Protein AF-A0A8X6IEY2-F1 (afdb_monomer_lite)

Radius of gyration: 26.09 Å; chains: 1; bounding box: 57×34×78 Å

pLDDT: mean 79.87, std 16.48, range [37.72, 95.94]

Organism: NCBI:txid2747483

Secondary structure (DSSP, 8-state):
-HHHHHHHHHHHHHHHHHHHT--HHHHHHHHHHHHHHHHHHHHHHHHHHHHHHHHHHHHHHHHHHHHHHHHHHHHH---TTTHHHHHHHHHHHHHHHHHHHHHHHHHHHHHHHHHHHHHHHHHHHHHH-S---HHHHHHHHHHHHHHHHHHHHHHHHHHHHHHHHHHHHHHHHHHHTTS-GGGSSSSSTTT--

Structure (mmCIF, N/CA/C/O backbone):
data_AF-A0A8X6IEY2-F1
#
_entry.id   AF-A0A8X6IEY2-F1
#
loop_
_atom_site.group_PDB
_atom_site.id
_atom_site.type_symbol
_atom_site.label_atom_id
_atom_site.label_alt_id
_atom_site.label_comp_id
_atom_site.label_asym_id
_atom_site.label_entity_id
_atom_site.label_seq_id
_atom_site.pdbx_PDB_ins_code
_atom_site.Cartn_x
_atom_site.Cartn_y
_atom_site.Cartn_z
_atom_site.occupancy
_atom_site.B_iso_or_equiv
_atom_site.auth_seq_id
_atom_site.auth_comp_id
_atom_site.auth_asym_id
_atom_site.auth_atom_id
_atom_site.pdbx_PDB_model_num
ATOM 1 N N . MET A 1 1 ? 8.813 -3.086 -15.531 1.00 41.38 1 MET A N 1
ATOM 2 C CA . MET A 1 1 ? 8.153 -2.574 -16.761 1.00 41.38 1 MET A CA 1
ATOM 3 C C . MET A 1 1 ? 9.095 -1.758 -17.668 1.00 41.38 1 MET A C 1
ATOM 5 O O . MET A 1 1 ? 9.124 -1.991 -18.874 1.00 41.38 1 MET A O 1
ATOM 9 N N . PHE A 1 2 ? 9.945 -0.877 -17.126 1.00 41.59 2 PHE A N 1
ATOM 10 C CA . PHE A 1 2 ? 10.626 0.161 -17.917 1.00 41.59 2 PHE A CA 1
ATOM 11 C C . PHE A 1 2 ? 11.839 -0.234 -18.763 1.00 41.59 2 PHE A C 1
ATOM 13 O O . PHE A 1 2 ? 12.168 0.498 -19.675 1.00 41.59 2 PHE A O 1
ATOM 20 N N . SER A 1 3 ? 12.467 -1.400 -18.597 1.00 41.75 3 SER A N 1
ATOM 21 C CA . SER A 1 3 ? 13.593 -1.770 -19.481 1.00 41.75 3 SER A CA 1
ATOM 22 C C . SER A 1 3 ? 13.143 -2.462 -20.797 1.00 41.75 3 SER A C 1
ATOM 24 O O . SER A 1 3 ? 13.945 -2.668 -21.694 1.00 41.75 3 SER A O 1
ATOM 26 N N . ILE A 1 4 ? 11.850 -2.812 -20.948 1.00 37.88 4 ILE A N 1
ATOM 27 C CA . ILE A 1 4 ? 11.254 -3.234 -22.243 1.00 37.88 4 ILE A CA 1
ATOM 28 C C . ILE A 1 4 ? 10.710 -1.974 -22.901 1.00 37.88 4 ILE A C 1
ATOM 30 O O . ILE A 1 4 ? 10.889 -1.828 -24.096 1.00 37.88 4 ILE A O 1
ATOM 34 N N . ALA A 1 5 ? 10.169 -1.017 -22.133 1.00 38.81 5 ALA A N 1
ATOM 35 C CA . ALA A 1 5 ? 10.023 0.345 -22.631 1.00 38.81 5 ALA A CA 1
ATOM 36 C C . ALA A 1 5 ? 11.382 0.911 -23.075 1.00 38.81 5 ALA A C 1
ATOM 38 O O . ALA A 1 5 ? 11.437 1.487 -24.142 1.00 38.81 5 ALA A O 1
ATOM 39 N N . SER A 1 6 ? 12.500 0.647 -22.393 1.00 43.41 6 SER A N 1
ATOM 40 C CA . SER A 1 6 ? 13.809 1.153 -22.824 1.00 43.41 6 SER A CA 1
ATOM 41 C C . SER A 1 6 ? 14.392 0.398 -24.028 1.00 43.41 6 SER A C 1
ATOM 43 O O . SER A 1 6 ? 14.912 1.057 -24.914 1.00 43.41 6 SER A O 1
ATOM 45 N N . LEU A 1 7 ? 14.268 -0.938 -24.141 1.00 42.72 7 LEU A N 1
ATOM 46 C CA . LEU A 1 7 ? 14.733 -1.683 -25.332 1.00 42.72 7 LEU A CA 1
ATOM 47 C C . LEU A 1 7 ? 13.795 -1.527 -26.541 1.00 42.72 7 LEU A C 1
ATOM 49 O O . LEU A 1 7 ? 14.259 -1.264 -27.646 1.00 42.72 7 LEU A O 1
ATOM 53 N N . ARG A 1 8 ? 12.477 -1.635 -26.331 1.00 45.38 8 ARG A N 1
ATOM 54 C CA . ARG A 1 8 ? 11.454 -1.419 -27.363 1.00 45.38 8 ARG A CA 1
ATOM 55 C C . ARG A 1 8 ? 11.369 0.053 -27.746 1.00 45.38 8 ARG A C 1
ATOM 57 O O . ARG A 1 8 ? 11.155 0.315 -28.914 1.00 45.38 8 ARG A O 1
ATOM 64 N N . SER A 1 9 ? 11.612 1.010 -26.838 1.00 51.81 9 SER A N 1
ATOM 65 C CA . SER A 1 9 ? 11.817 2.417 -27.227 1.00 51.81 9 SER A CA 1
ATOM 66 C C . SER A 1 9 ? 13.157 2.641 -27.897 1.00 51.81 9 SER A C 1
ATOM 68 O O . SER A 1 9 ? 13.254 3.606 -28.634 1.00 51.81 9 SER A O 1
ATOM 70 N N . HIS A 1 10 ? 14.179 1.803 -27.698 1.00 54.25 10 HIS A N 1
ATOM 71 C CA . HIS A 1 10 ? 15.421 1.915 -28.461 1.00 54.25 10 HIS A CA 1
ATOM 72 C C . HIS A 1 10 ? 15.227 1.457 -29.911 1.00 54.25 10 HIS A C 1
ATOM 74 O O . HIS A 1 10 ? 15.739 2.109 -30.821 1.00 54.25 10 HIS A O 1
ATOM 80 N N . GLU A 1 11 ? 14.477 0.372 -30.137 1.00 57.06 11 GLU A N 1
ATOM 81 C CA . GLU A 1 11 ? 14.088 -0.075 -31.482 1.00 57.06 11 GLU A CA 1
ATOM 82 C C . GLU A 1 11 ? 13.039 0.837 -32.124 1.00 57.06 11 GLU A C 1
ATOM 84 O O . GLU A 1 11 ? 13.249 1.276 -33.250 1.00 57.06 11 GLU A O 1
ATOM 89 N N . LEU A 1 12 ? 11.989 1.238 -31.398 1.00 59.44 12 LEU A N 1
ATOM 90 C CA . LEU A 1 12 ? 11.021 2.236 -31.868 1.00 59.44 12 LEU A CA 1
ATOM 91 C C . LEU A 1 12 ? 11.683 3.594 -32.104 1.00 59.44 12 LEU A C 1
ATOM 93 O O . LEU A 1 12 ? 11.342 4.239 -33.083 1.00 59.44 12 LEU A O 1
ATOM 97 N N . ARG A 1 13 ? 12.657 4.034 -31.288 1.00 61.44 13 ARG A N 1
ATOM 98 C CA . ARG A 1 13 ? 13.456 5.243 -31.575 1.00 61.44 13 ARG A CA 1
ATOM 99 C C . ARG A 1 13 ? 14.201 5.069 -32.886 1.00 61.44 13 ARG A C 1
ATOM 101 O O . ARG A 1 13 ? 14.132 5.957 -33.727 1.00 61.44 13 ARG A O 1
ATOM 108 N N . LYS A 1 14 ? 14.883 3.936 -33.086 1.00 63.06 14 LYS A N 1
ATOM 109 C CA . LYS A 1 14 ? 15.592 3.659 -34.342 1.00 63.06 14 LYS A CA 1
ATOM 110 C C . LYS A 1 14 ? 14.640 3.677 -35.539 1.00 63.06 14 LYS A C 1
ATOM 112 O O . LYS A 1 14 ? 14.969 4.319 -36.529 1.00 63.06 14 LYS A O 1
ATOM 117 N N . GLU A 1 15 ? 13.467 3.053 -35.454 1.00 64.19 15 GLU A N 1
ATOM 118 C CA . GLU A 1 15 ? 12.467 3.077 -36.530 1.00 64.19 15 GLU A CA 1
ATOM 119 C C . GLU A 1 15 ? 11.861 4.467 -36.755 1.00 64.19 15 GLU A C 1
ATOM 121 O O . GLU A 1 15 ? 11.748 4.903 -37.899 1.00 64.19 15 GLU A O 1
ATOM 126 N N . PHE A 1 16 ? 11.528 5.199 -35.692 1.00 66.31 16 PHE A N 1
ATOM 127 C CA . PHE A 1 16 ? 10.947 6.540 -35.770 1.00 66.31 16 PHE A CA 1
ATOM 128 C C . PHE A 1 16 ? 11.940 7.540 -36.380 1.00 66.31 16 PHE A C 1
ATOM 130 O O . PHE A 1 16 ? 11.598 8.265 -37.313 1.00 66.31 16 PHE A O 1
ATOM 137 N N . PHE A 1 17 ? 13.205 7.523 -35.942 1.00 63.69 17 PHE A N 1
ATOM 138 C CA . PHE A 1 17 ? 14.260 8.361 -36.522 1.00 63.69 17 PHE A CA 1
ATOM 139 C C . PHE A 1 17 ? 14.594 7.971 -37.965 1.00 63.69 17 PHE A C 1
ATOM 141 O O . PHE A 1 17 ? 14.837 8.851 -38.792 1.00 63.69 17 PHE A O 1
ATOM 148 N N . LYS A 1 18 ? 14.547 6.674 -38.301 1.00 64.44 18 LYS A N 1
ATOM 149 C CA . LYS A 1 18 ? 14.746 6.186 -39.674 1.00 64.44 18 LYS A CA 1
ATOM 150 C C . LYS A 1 18 ? 13.594 6.594 -40.600 1.00 64.44 18 LYS A C 1
ATOM 152 O O . LYS A 1 18 ? 13.839 6.898 -41.764 1.00 64.44 18 LYS A O 1
ATOM 157 N N . LYS A 1 19 ? 12.360 6.656 -40.086 1.00 72.44 19 LYS A N 1
ATOM 158 C CA . LYS A 1 19 ? 11.155 7.039 -40.839 1.00 72.44 19 LYS A CA 1
ATOM 159 C C . LYS A 1 19 ? 11.075 8.540 -41.137 1.00 72.44 19 LYS A C 1
ATOM 161 O O . LYS A 1 19 ? 10.581 8.908 -42.195 1.00 72.44 19 LYS A O 1
ATOM 166 N N . PHE A 1 20 ? 11.586 9.397 -40.253 1.00 67.69 20 PHE A N 1
ATOM 167 C CA . PHE A 1 20 ? 11.455 10.856 -40.385 1.00 67.69 20 PHE A CA 1
ATOM 168 C C . PHE A 1 20 ? 12.660 11.582 -41.020 1.00 67.69 20 PHE A C 1
ATOM 170 O O . PHE A 1 20 ? 12.609 12.801 -41.139 1.00 67.69 20 PHE A O 1
ATOM 177 N N . LYS A 1 21 ? 13.721 10.875 -41.459 1.00 66.25 21 LYS A N 1
ATOM 178 C CA . LYS A 1 21 ? 14.927 11.459 -42.110 1.00 66.25 21 LYS A CA 1
ATOM 179 C C . LYS A 1 21 ? 15.409 12.760 -41.435 1.00 66.25 21 LYS A C 1
ATOM 181 O O . LYS A 1 21 ? 15.680 13.765 -42.089 1.00 66.25 21 LYS A O 1
ATOM 186 N N . PHE A 1 22 ? 15.514 12.752 -40.108 1.00 63.47 22 PHE A N 1
ATOM 187 C CA . PHE A 1 22 ? 16.042 13.908 -39.388 1.00 63.47 22 PHE A CA 1
ATOM 188 C C . PHE A 1 22 ? 17.534 14.114 -39.703 1.00 63.47 22 PHE A C 1
ATOM 190 O O . PHE A 1 22 ? 18.270 13.127 -39.807 1.00 63.47 22 PHE A O 1
ATOM 197 N N . PRO A 1 23 ? 18.019 15.368 -39.801 1.00 71.44 23 PRO A N 1
ATOM 198 C CA . PRO A 1 23 ? 19.451 15.629 -39.834 1.00 71.44 23 PRO A CA 1
ATOM 199 C C . PRO A 1 23 ? 20.112 15.043 -38.569 1.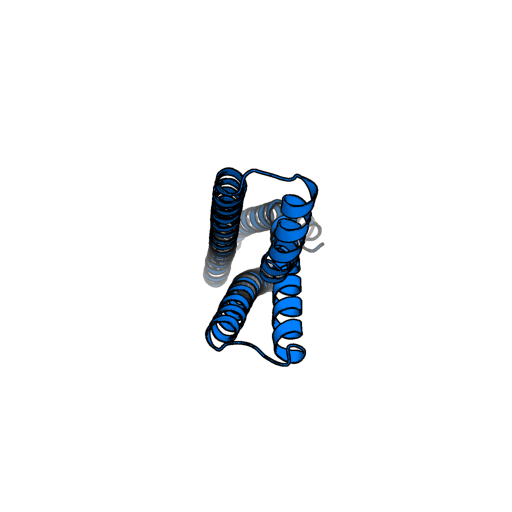00 71.44 23 PRO A C 1
ATOM 201 O O . PRO A 1 23 ? 19.527 15.105 -37.481 1.00 71.44 23 PRO A O 1
ATOM 204 N N . PRO A 1 24 ? 21.322 14.465 -38.677 1.00 67.38 24 PRO A N 1
ATOM 205 C CA . PRO A 1 24 ? 21.925 13.644 -37.620 1.00 67.38 24 PRO A CA 1
ATOM 206 C C . PRO A 1 24 ? 22.110 14.395 -36.291 1.00 67.38 24 PRO A C 1
ATOM 208 O O . PRO A 1 24 ? 21.963 13.807 -35.220 1.00 67.38 24 PRO A O 1
ATOM 211 N N . GLN A 1 25 ? 22.344 15.709 -36.347 1.00 71.94 25 GLN A N 1
ATOM 212 C CA . GLN A 1 25 ? 22.436 16.572 -35.165 1.00 71.94 25 GLN A CA 1
ATOM 213 C C . GLN A 1 25 ? 21.097 16.691 -34.413 1.00 71.94 25 GLN A C 1
ATOM 215 O O . GLN A 1 25 ? 21.069 16.625 -33.185 1.00 71.94 25 GLN A O 1
ATOM 220 N N . LEU A 1 26 ? 19.975 16.783 -35.135 1.00 70.38 26 LEU A N 1
ATOM 221 C CA . LEU A 1 26 ? 18.636 16.918 -34.552 1.00 70.38 26 LEU A CA 1
ATOM 222 C C . LEU A 1 26 ? 18.109 15.579 -34.009 1.00 70.38 26 LEU A C 1
ATOM 224 O O . LEU A 1 26 ? 17.436 15.544 -32.979 1.00 70.38 26 LEU A O 1
ATOM 228 N N . SER A 1 27 ? 18.480 14.464 -34.649 1.00 72.44 27 SER A N 1
ATOM 229 C CA . SER A 1 27 ? 18.184 13.115 -34.148 1.00 72.44 27 SER A CA 1
ATOM 230 C C . SER A 1 27 ? 18.888 12.824 -32.816 1.00 72.44 27 SER A C 1
ATOM 232 O O . SER A 1 27 ? 18.256 12.313 -31.889 1.00 72.44 27 SER A O 1
ATOM 234 N N . SER A 1 28 ? 20.162 13.214 -32.686 1.00 76.62 28 SER A N 1
ATOM 235 C CA . SER A 1 28 ? 20.925 13.072 -31.439 1.00 76.62 28 SER A CA 1
ATOM 236 C C . SER A 1 28 ? 20.310 13.889 -30.296 1.00 76.62 28 SER A C 1
ATOM 238 O O . SER A 1 28 ? 20.036 13.351 -29.220 1.00 76.62 28 SER A O 1
ATOM 240 N N . PHE A 1 29 ? 19.989 15.162 -30.557 1.00 80.12 29 PHE A N 1
ATOM 241 C CA . PHE A 1 29 ? 19.363 16.043 -29.569 1.00 80.12 29 PHE A CA 1
ATOM 242 C C . PHE A 1 29 ? 17.997 15.517 -29.105 1.00 80.12 29 PHE A C 1
ATOM 244 O O . PHE A 1 29 ? 17.739 15.409 -27.908 1.00 80.12 29 PHE A O 1
ATOM 251 N N . CYS A 1 30 ? 17.139 15.101 -30.040 1.00 77.50 30 CYS A N 1
ATOM 252 C CA . CYS A 1 30 ? 15.821 14.555 -29.720 1.00 77.50 30 CYS A CA 1
ATOM 253 C C . CYS A 1 30 ? 15.917 13.249 -28.907 1.00 77.50 30 CYS A C 1
ATOM 255 O O . CYS A 1 30 ? 15.170 13.055 -27.947 1.00 77.50 30 CYS A O 1
ATOM 257 N N . SER A 1 31 ? 16.884 12.378 -29.219 1.00 75.31 31 SER A N 1
ATOM 258 C CA . SER A 1 31 ? 17.132 11.160 -28.438 1.00 75.31 31 SER A CA 1
ATOM 259 C C . SER A 1 31 ? 17.577 11.463 -27.002 1.00 75.31 31 SER A C 1
ATOM 261 O O . SER A 1 31 ? 17.142 10.777 -26.074 1.00 75.31 31 SER A O 1
ATOM 263 N N . MET A 1 32 ? 18.409 12.493 -26.808 1.00 81.12 32 MET A N 1
ATOM 264 C CA . MET A 1 32 ? 18.848 12.941 -25.484 1.00 81.12 32 MET A CA 1
ATOM 265 C C . MET A 1 32 ? 17.681 13.509 -24.670 1.00 81.12 32 MET A C 1
ATOM 267 O O . MET A 1 32 ? 17.491 13.105 -23.526 1.00 81.12 32 MET A O 1
ATOM 271 N N . VAL A 1 33 ? 16.856 14.376 -25.266 1.00 84.19 33 VAL A N 1
ATOM 272 C CA . VAL A 1 33 ? 15.665 14.944 -24.608 1.00 84.19 33 VAL A CA 1
ATOM 273 C C . VAL A 1 33 ? 14.689 13.843 -24.191 1.00 84.19 33 VAL A C 1
ATOM 275 O O . VAL A 1 33 ? 14.236 13.828 -23.047 1.00 84.19 33 VAL A O 1
ATOM 278 N N . LEU A 1 34 ? 14.420 12.872 -25.071 1.00 79.44 34 LEU A N 1
ATOM 279 C CA . LEU A 1 34 ? 13.569 11.724 -24.748 1.00 79.44 34 LEU A CA 1
ATOM 280 C C . LEU A 1 34 ? 14.134 10.904 -23.584 1.00 79.44 34 LEU A C 1
ATOM 282 O O . LEU A 1 34 ? 13.395 10.565 -22.663 1.00 79.44 34 LEU A O 1
ATOM 286 N N . LEU A 1 35 ? 15.440 10.621 -23.582 1.00 80.19 35 LEU A N 1
ATOM 287 C CA . LEU A 1 35 ? 16.085 9.893 -22.489 1.00 80.19 35 LEU A CA 1
ATOM 288 C C . LEU A 1 35 ? 15.983 10.652 -21.158 1.00 80.19 35 LEU A C 1
ATOM 290 O O . LEU A 1 35 ? 15.613 10.059 -20.149 1.00 80.19 35 LEU A O 1
ATOM 294 N N . MET A 1 36 ? 16.261 11.957 -21.157 1.00 82.12 36 MET A N 1
ATOM 295 C CA . MET A 1 36 ? 16.154 12.790 -19.956 1.00 82.12 36 MET A CA 1
ATOM 296 C C . MET A 1 36 ? 14.714 12.845 -19.439 1.00 82.12 36 MET A C 1
ATOM 298 O O . MET A 1 36 ? 14.492 12.729 -18.236 1.00 82.12 36 MET A O 1
ATOM 302 N N . SER A 1 37 ? 13.729 12.952 -20.336 1.00 80.25 37 SER A N 1
ATOM 303 C CA . SER A 1 37 ? 12.312 12.927 -19.955 1.00 80.25 37 SER A CA 1
ATOM 304 C C . SER A 1 37 ? 11.901 11.590 -19.326 1.00 80.25 37 SER A C 1
ATOM 306 O O . SER A 1 37 ? 11.213 11.575 -18.308 1.00 80.25 37 SER A O 1
ATOM 308 N N . GLU A 1 38 ? 12.386 10.467 -19.865 1.00 77.06 38 GLU A N 1
ATOM 309 C CA . GLU A 1 38 ? 12.100 9.122 -19.361 1.00 77.06 38 GLU A CA 1
ATOM 310 C C . GLU A 1 38 ? 12.736 8.892 -17.983 1.00 77.06 38 GLU A C 1
ATOM 312 O O . GLU A 1 38 ? 12.093 8.351 -17.083 1.00 77.06 38 GLU A O 1
ATOM 317 N N . VAL A 1 39 ? 13.982 9.329 -17.785 1.00 79.06 39 VAL A N 1
ATOM 318 C CA . VAL A 1 39 ? 14.668 9.239 -16.486 1.00 79.06 39 VAL A CA 1
ATOM 319 C C . VAL A 1 39 ? 13.946 10.078 -15.433 1.00 79.06 39 VAL A C 1
ATOM 321 O O . VAL A 1 39 ? 13.649 9.566 -14.353 1.00 79.06 39 VAL A O 1
ATOM 324 N N . SER A 1 40 ? 13.598 11.326 -15.755 1.00 83.62 40 SER A N 1
ATOM 325 C CA . SER A 1 40 ? 12.864 12.213 -14.846 1.00 83.62 40 SER A CA 1
ATOM 326 C C . SER A 1 40 ? 11.492 11.651 -14.480 1.00 83.62 40 SER A C 1
ATOM 328 O O . SER A 1 40 ? 11.126 11.636 -13.308 1.00 83.62 40 SER A O 1
ATOM 330 N N . PHE A 1 41 ? 10.748 11.122 -15.454 1.00 82.25 41 PHE A N 1
ATOM 331 C CA . PHE A 1 41 ? 9.441 10.513 -15.209 1.00 82.25 41 PHE A CA 1
ATOM 332 C C . PHE A 1 41 ? 9.533 9.293 -14.283 1.00 82.25 41 PHE A C 1
ATOM 334 O O . PHE A 1 41 ? 8.758 9.168 -13.335 1.00 82.25 41 PHE A O 1
ATOM 341 N N . ASN A 1 42 ? 10.523 8.424 -14.500 1.00 79.31 42 ASN A N 1
ATOM 342 C CA . ASN A 1 42 ? 10.766 7.275 -13.627 1.00 79.31 42 ASN A CA 1
ATOM 343 C C . ASN A 1 42 ? 11.133 7.699 -12.203 1.00 79.31 42 ASN A C 1
ATOM 345 O O . ASN A 1 42 ? 10.645 7.109 -11.240 1.00 79.31 42 ASN A O 1
ATOM 349 N N . PHE A 1 43 ? 11.973 8.726 -12.068 1.00 83.25 43 PHE A N 1
ATOM 350 C CA . PHE A 1 43 ? 12.347 9.267 -10.768 1.00 83.25 43 PHE A CA 1
ATOM 351 C C . PHE A 1 43 ? 11.125 9.803 -10.014 1.00 83.25 43 PHE A C 1
ATOM 353 O O . PHE A 1 43 ? 10.937 9.469 -8.846 1.00 83.25 43 PHE A O 1
ATOM 360 N N . ILE A 1 44 ? 10.254 10.553 -10.699 1.00 88.69 44 ILE A N 1
ATOM 361 C CA . ILE A 1 44 ? 9.005 11.071 -10.127 1.00 88.69 44 ILE A CA 1
ATOM 362 C C . ILE A 1 44 ? 8.103 9.921 -9.669 1.00 88.69 44 ILE A C 1
ATOM 364 O O . ILE A 1 44 ? 7.643 9.946 -8.534 1.00 88.69 44 ILE A O 1
ATOM 368 N N . ILE A 1 45 ? 7.900 8.882 -10.489 1.00 86.38 45 ILE A N 1
ATOM 369 C CA . ILE A 1 45 ? 7.071 7.724 -10.107 1.00 86.38 45 ILE A CA 1
ATOM 370 C C . ILE A 1 45 ? 7.614 7.038 -8.854 1.00 86.38 45 ILE A C 1
ATOM 372 O O . ILE A 1 45 ? 6.853 6.767 -7.926 1.00 86.38 45 ILE A O 1
ATOM 376 N N . ILE A 1 46 ? 8.919 6.750 -8.814 1.00 85.75 46 ILE A N 1
ATOM 377 C CA . ILE A 1 46 ? 9.541 6.076 -7.666 1.00 85.75 46 ILE A CA 1
ATOM 378 C C . ILE A 1 46 ? 9.393 6.938 -6.413 1.00 85.75 46 ILE A C 1
ATOM 380 O O . ILE A 1 46 ? 9.028 6.423 -5.355 1.00 85.75 46 ILE A O 1
ATOM 384 N N . LEU A 1 47 ? 9.621 8.247 -6.533 1.00 90.69 47 LEU A N 1
ATOM 385 C CA . LEU A 1 47 ? 9.461 9.177 -5.426 1.00 90.69 47 LEU A CA 1
ATOM 386 C C . LEU A 1 47 ? 8.008 9.201 -4.933 1.00 90.69 47 LEU A C 1
ATOM 388 O O . LEU A 1 47 ? 7.779 9.025 -3.739 1.00 90.69 47 LEU A O 1
ATOM 392 N N . SER A 1 48 ? 7.029 9.317 -5.833 1.00 90.62 48 SER A N 1
ATOM 393 C CA . SER A 1 48 ? 5.602 9.285 -5.495 1.00 90.62 48 SER A CA 1
ATOM 394 C C . SER A 1 48 ? 5.190 7.974 -4.823 1.00 90.62 48 SER A C 1
ATOM 396 O O . SER A 1 48 ? 4.476 7.998 -3.824 1.00 90.62 48 SER A O 1
ATOM 398 N N . PHE A 1 49 ? 5.668 6.829 -5.316 1.00 89.56 49 PHE A N 1
ATOM 399 C CA . PHE A 1 49 ? 5.369 5.521 -4.724 1.00 89.56 49 PHE A CA 1
ATOM 400 C C . PHE A 1 49 ? 5.997 5.366 -3.346 1.00 89.56 49 PHE A C 1
ATOM 402 O O . PHE A 1 49 ? 5.344 4.883 -2.423 1.00 89.56 49 PHE A O 1
ATOM 409 N N . SER A 1 50 ? 7.245 5.806 -3.187 1.00 90.69 50 SER A N 1
ATOM 410 C CA . SER A 1 50 ? 7.922 5.762 -1.895 1.00 90.69 50 SER A CA 1
ATOM 411 C C . SER A 1 50 ? 7.226 6.660 -0.869 1.00 90.69 50 SER A C 1
ATOM 413 O O . SER A 1 50 ? 6.939 6.207 0.237 1.00 90.69 50 SER A O 1
ATOM 415 N N . ALA A 1 51 ? 6.857 7.885 -1.257 1.00 94.50 51 ALA A N 1
ATOM 416 C CA . ALA A 1 51 ? 6.103 8.809 -0.420 1.00 94.50 51 ALA A CA 1
ATOM 417 C C . ALA A 1 51 ? 4.748 8.218 -0.012 1.00 94.50 51 ALA A C 1
ATOM 419 O O . ALA A 1 51 ? 4.400 8.260 1.167 1.00 94.50 51 ALA A O 1
ATOM 420 N N . PHE A 1 52 ? 4.021 7.603 -0.951 1.00 94.25 52 PHE A N 1
ATOM 421 C CA . PHE A 1 52 ? 2.758 6.933 -0.655 1.00 94.25 52 PHE A CA 1
ATOM 422 C C . PHE A 1 52 ? 2.938 5.769 0.323 1.00 94.25 52 PHE A C 1
ATOM 424 O O . PHE A 1 52 ? 2.225 5.694 1.318 1.00 94.25 52 PHE A O 1
ATOM 431 N N . ALA A 1 53 ? 3.896 4.872 0.076 1.00 93.50 53 ALA A N 1
ATOM 432 C CA . ALA A 1 53 ? 4.119 3.706 0.928 1.00 93.50 53 ALA A CA 1
ATOM 433 C C . ALA A 1 53 ? 4.502 4.116 2.360 1.00 93.50 53 ALA A C 1
ATOM 435 O O . ALA A 1 53 ? 4.010 3.529 3.327 1.00 93.50 53 ALA A O 1
ATOM 436 N N . ILE A 1 54 ? 5.333 5.154 2.504 1.00 94.88 54 ILE A N 1
ATOM 437 C CA . ILE A 1 54 ? 5.691 5.735 3.803 1.00 94.88 54 ILE A CA 1
ATOM 438 C C . ILE A 1 54 ? 4.457 6.343 4.470 1.00 94.88 54 ILE A C 1
ATOM 440 O O . ILE A 1 54 ? 4.178 6.027 5.625 1.00 94.88 54 ILE A O 1
ATOM 444 N N . TYR A 1 55 ? 3.700 7.175 3.751 1.00 95.75 55 TYR A N 1
ATOM 445 C CA . TYR A 1 55 ? 2.480 7.800 4.260 1.00 95.75 55 TYR A CA 1
ATOM 446 C C . TYR A 1 55 ? 1.466 6.756 4.745 1.00 95.75 55 TYR A C 1
ATOM 448 O O . TYR A 1 55 ? 1.031 6.810 5.894 1.00 95.75 55 TYR A O 1
ATOM 456 N N . TYR A 1 56 ? 1.160 5.759 3.915 1.00 95.69 56 TYR A N 1
ATOM 457 C CA . TYR A 1 56 ? 0.251 4.667 4.249 1.00 95.69 56 TYR A CA 1
ATOM 458 C C . TYR A 1 56 ? 0.707 3.927 5.514 1.00 95.69 56 TYR A C 1
ATOM 460 O O . TYR A 1 56 ? -0.065 3.748 6.455 1.00 95.69 56 TYR A O 1
ATOM 468 N N . SER A 1 57 ? 1.994 3.585 5.595 1.00 95.31 57 SER A N 1
ATOM 469 C CA . SER A 1 57 ? 2.564 2.892 6.758 1.00 95.31 57 SER A CA 1
ATOM 470 C C . SER A 1 57 ? 2.500 3.729 8.037 1.00 95.31 57 SER A C 1
ATOM 472 O O . SER A 1 57 ? 2.246 3.195 9.119 1.00 95.31 57 SER A O 1
ATOM 474 N N . LEU A 1 58 ? 2.710 5.046 7.937 1.00 95.94 58 LEU A N 1
ATOM 475 C CA . LEU A 1 58 ? 2.564 5.967 9.064 1.00 95.94 58 LEU A CA 1
ATOM 476 C C . LEU A 1 58 ? 1.118 6.013 9.553 1.00 95.94 58 LEU A C 1
ATOM 478 O O . LEU A 1 58 ? 0.890 5.911 10.756 1.00 95.94 58 LEU A O 1
ATOM 482 N N . ILE A 1 59 ? 0.152 6.096 8.640 1.00 95.75 59 ILE A N 1
ATOM 483 C CA . ILE A 1 59 ? -1.270 6.075 8.982 1.00 95.75 59 ILE A CA 1
ATOM 484 C C . ILE A 1 59 ? -1.647 4.755 9.669 1.00 95.75 59 ILE A C 1
ATOM 486 O O . ILE A 1 59 ? -2.210 4.780 10.766 1.00 95.75 59 ILE A O 1
ATOM 490 N N . CYS A 1 60 ? -1.254 3.608 9.107 1.00 95.75 60 CYS A N 1
ATOM 491 C CA . CYS A 1 60 ? -1.447 2.296 9.731 1.00 95.75 60 CYS A CA 1
ATOM 492 C C . CYS A 1 60 ? -0.850 2.238 11.147 1.00 95.75 60 CYS A C 1
ATOM 494 O O . CYS A 1 60 ? -1.501 1.768 12.086 1.00 95.75 60 CYS A O 1
ATOM 496 N N . LYS A 1 61 ? 0.368 2.770 11.330 1.00 95.69 61 LYS A N 1
ATOM 497 C CA . LYS A 1 61 ? 1.038 2.843 12.635 1.00 95.69 61 LYS A CA 1
ATOM 498 C C . LYS A 1 61 ? 0.274 3.725 13.625 1.00 95.69 61 LYS A C 1
ATOM 500 O O . LYS A 1 61 ? 0.143 3.327 14.780 1.00 95.69 61 LYS A O 1
ATOM 505 N N . VAL A 1 62 ? -0.227 4.885 13.199 1.00 95.75 62 VAL A N 1
ATOM 506 C CA . VAL A 1 62 ? -1.022 5.789 14.046 1.00 95.75 62 VAL A CA 1
ATOM 507 C C . VAL A 1 62 ? -2.313 5.109 14.494 1.00 95.75 62 VAL A C 1
ATOM 509 O O . VAL A 1 62 ? -2.574 5.061 15.693 1.00 95.75 62 VAL A O 1
ATOM 512 N N . ILE A 1 63 ? -3.071 4.502 13.575 1.00 94.62 63 ILE A N 1
ATOM 513 C CA . ILE A 1 63 ? -4.301 3.761 13.910 1.00 94.62 63 ILE A CA 1
ATOM 514 C C . ILE A 1 63 ? -3.996 2.645 14.916 1.00 94.62 63 ILE A C 1
ATOM 516 O O . ILE A 1 63 ? -4.680 2.507 15.929 1.00 94.62 63 ILE A O 1
ATOM 520 N N . ARG A 1 64 ? -2.920 1.883 14.689 1.00 94.62 64 ARG A N 1
ATOM 521 C CA . ARG A 1 64 ? -2.499 0.812 15.596 1.00 94.62 64 ARG A CA 1
ATOM 522 C C . ARG A 1 64 ? -2.146 1.332 16.991 1.00 94.62 64 ARG A C 1
ATOM 524 O O . ARG A 1 64 ? -2.481 0.684 17.977 1.00 94.62 64 ARG A O 1
ATOM 531 N N . LEU A 1 65 ? -1.482 2.485 17.089 1.00 94.44 65 LEU A N 1
ATOM 532 C CA . LEU A 1 65 ? -1.177 3.123 18.375 1.00 94.44 6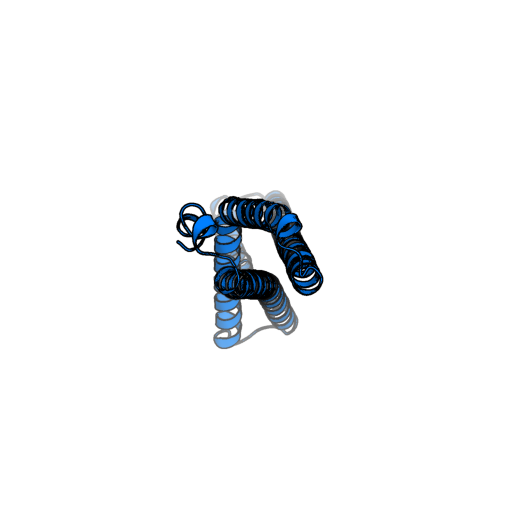5 LEU A CA 1
ATOM 533 C C . LEU A 1 65 ? -2.446 3.597 19.091 1.00 94.44 65 LEU A C 1
ATOM 535 O O . LEU A 1 65 ? -2.563 3.384 20.295 1.00 94.44 65 LEU A O 1
ATOM 539 N N . LEU A 1 66 ? -3.404 4.177 18.363 1.00 94.00 66 LEU A N 1
ATOM 540 C CA . LEU A 1 66 ? -4.693 4.597 18.921 1.00 94.00 66 LEU A CA 1
ATOM 541 C C . LEU A 1 66 ? -5.473 3.403 19.478 1.00 94.00 66 LEU A C 1
ATOM 543 O O . LEU A 1 66 ? -5.932 3.441 20.619 1.00 94.00 66 LEU A O 1
ATOM 547 N N . PHE A 1 67 ? -5.548 2.307 18.724 1.00 92.44 67 PHE A N 1
ATOM 548 C CA . PHE A 1 67 ? -6.140 1.065 19.212 1.00 92.44 67 PHE A CA 1
ATOM 549 C C . PHE A 1 67 ? -5.362 0.464 20.389 1.00 92.44 67 PHE A C 1
ATOM 551 O O . PHE A 1 67 ? -5.972 -0.023 21.336 1.00 92.44 67 PHE A O 1
ATOM 558 N N . GLY A 1 68 ? -4.028 0.541 20.389 1.00 91.06 68 GLY A N 1
ATOM 559 C CA . GLY A 1 68 ? -3.188 0.073 21.500 1.00 91.06 68 GLY A CA 1
ATOM 560 C C . GLY A 1 68 ? -3.473 0.815 22.793 1.00 91.06 68 GLY A C 1
ATOM 561 O O . GLY A 1 68 ? -3.699 0.195 23.832 1.00 91.06 68 GLY A O 1
ATOM 562 N N . TYR A 1 69 ? -3.539 2.139 22.701 1.00 90.69 69 TYR A N 1
ATOM 563 C CA . TYR A 1 69 ? -3.925 3.003 23.806 1.00 90.69 69 TYR A CA 1
ATOM 564 C C . TYR A 1 69 ? -5.328 2.667 24.326 1.00 90.69 69 TYR A C 1
ATOM 566 O O . TYR A 1 69 ? -5.541 2.590 25.536 1.00 90.69 69 TYR A O 1
ATOM 574 N N . LEU A 1 70 ? -6.271 2.412 23.419 1.00 88.69 70 LEU A N 1
ATOM 575 C CA . LEU A 1 70 ? -7.642 2.061 23.762 1.00 88.69 70 LEU A CA 1
ATOM 576 C C . LEU A 1 70 ? -7.722 0.722 24.521 1.00 88.69 70 LEU A C 1
ATOM 578 O O . LEU A 1 70 ? -8.355 0.675 25.572 1.00 88.69 70 LEU A O 1
ATOM 582 N N . ILE A 1 71 ? -7.037 -0.338 24.062 1.00 86.75 71 ILE A N 1
ATOM 583 C CA . IL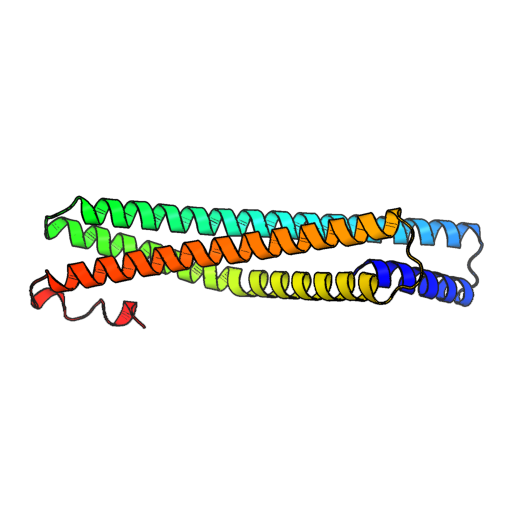E A 1 71 ? -6.987 -1.632 24.779 1.00 86.75 71 ILE A CA 1
ATOM 584 C C . ILE A 1 71 ? -6.373 -1.469 26.172 1.00 86.75 71 ILE A C 1
ATOM 586 O O . ILE A 1 71 ? -6.895 -2.010 27.148 1.00 86.75 71 ILE A O 1
ATOM 590 N N . ASP A 1 72 ? -5.259 -0.746 26.279 1.00 87.12 72 ASP A N 1
ATOM 591 C CA . ASP A 1 72 ? -4.570 -0.546 27.556 1.00 87.12 72 ASP A CA 1
ATOM 592 C C . ASP A 1 72 ? -5.451 0.235 28.545 1.00 87.12 72 ASP A C 1
ATOM 594 O O . ASP A 1 72 ? -5.524 -0.077 29.736 1.00 87.12 72 ASP A O 1
ATOM 598 N N . ARG A 1 73 ? -6.209 1.217 28.042 1.00 84.94 73 ARG A N 1
ATOM 599 C CA . ARG A 1 73 ? -7.177 1.968 28.844 1.00 84.94 73 ARG A CA 1
ATOM 600 C C . ARG A 1 73 ? -8.369 1.112 29.269 1.00 84.94 73 ARG A C 1
ATOM 602 O O . ARG A 1 73 ? -8.743 1.172 30.437 1.00 84.94 73 ARG A O 1
ATOM 609 N N . PHE A 1 74 ? -8.888 0.266 28.380 1.00 81.00 74 PHE A N 1
ATOM 610 C CA . PHE A 1 74 ? -9.913 -0.723 28.718 1.00 81.00 74 PHE A CA 1
ATOM 611 C C . PHE A 1 74 ? -9.451 -1.661 29.832 1.00 81.00 74 PHE A C 1
ATOM 613 O O . PHE A 1 74 ? -10.162 -1.862 30.810 1.00 81.00 74 PHE A O 1
ATOM 620 N N . ARG A 1 75 ? -8.231 -2.197 29.740 1.00 79.31 75 ARG A N 1
ATOM 621 C CA . ARG A 1 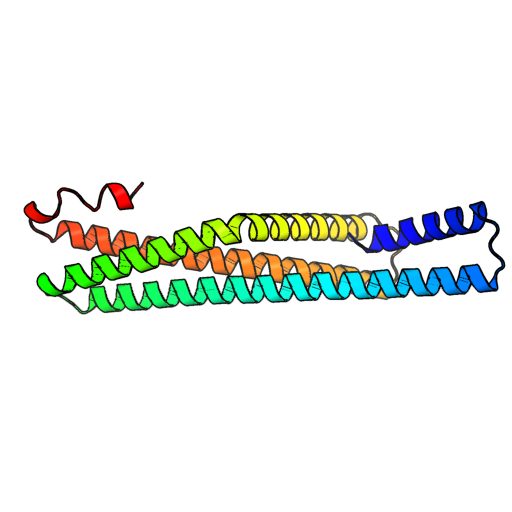75 ? -7.702 -3.113 30.759 1.00 79.31 75 ARG A CA 1
ATOM 622 C C . ARG A 1 75 ? -7.608 -2.469 32.146 1.00 79.31 75 ARG A C 1
ATOM 624 O O . ARG A 1 75 ? -7.792 -3.160 33.144 1.00 79.31 75 ARG A O 1
ATOM 631 N N . ARG A 1 76 ? -7.299 -1.170 32.213 1.00 78.69 76 ARG A N 1
ATOM 632 C CA . ARG A 1 76 ? -7.110 -0.443 33.478 1.00 78.69 76 ARG A CA 1
ATOM 633 C C . ARG A 1 76 ? -8.409 0.026 34.134 1.00 78.69 76 ARG A C 1
ATOM 635 O O . ARG A 1 76 ? -8.420 0.193 35.350 1.00 78.69 76 ARG A O 1
ATOM 642 N N . GLN A 1 77 ? -9.483 0.252 33.379 1.00 70.69 77 GLN A N 1
ATOM 643 C CA . GLN A 1 77 ? -10.724 0.804 33.927 1.00 70.69 77 GLN A CA 1
ATOM 644 C C . GLN A 1 77 ? -11.759 -0.300 34.212 1.00 70.69 77 GLN A C 1
ATOM 646 O O . GLN A 1 77 ? -12.308 -0.919 33.309 1.00 70.69 77 GLN A O 1
ATOM 651 N N . ILE A 1 78 ? -12.038 -0.536 35.502 1.00 61.50 78 ILE A N 1
ATOM 652 C CA . ILE A 1 78 ? -13.061 -1.486 35.998 1.00 61.50 78 ILE A CA 1
ATOM 653 C C . ILE A 1 78 ? -14.459 -0.827 36.085 1.00 61.50 78 ILE A C 1
ATOM 655 O O . ILE A 1 78 ? -15.469 -1.513 36.242 1.00 61.50 78 ILE A O 1
ATOM 659 N N . LEU A 1 79 ? -14.556 0.504 35.974 1.00 58.22 79 LEU A N 1
ATOM 660 C CA . LEU A 1 79 ? -15.739 1.267 36.384 1.00 58.22 79 LEU A CA 1
ATOM 661 C C . LEU A 1 79 ? -16.690 1.605 35.216 1.00 58.22 79 LEU A C 1
ATOM 663 O O . LEU A 1 79 ? -16.324 2.248 34.236 1.00 58.22 79 LEU A O 1
ATOM 667 N N . ILE A 1 80 ? -17.961 1.219 35.371 1.00 59.69 80 ILE A N 1
ATOM 668 C CA . ILE A 1 80 ? -19.019 1.216 34.338 1.00 59.69 80 ILE A CA 1
ATOM 669 C C . ILE A 1 80 ? -19.267 2.592 33.683 1.00 59.69 80 ILE A C 1
ATOM 671 O O . ILE A 1 80 ? -19.634 2.655 32.510 1.00 59.69 80 ILE A O 1
ATOM 675 N N . LYS A 1 81 ? -19.059 3.705 34.401 1.00 56.78 81 LYS A N 1
ATOM 676 C CA . LYS A 1 81 ? -19.385 5.058 33.910 1.00 56.78 81 LYS A CA 1
ATOM 677 C C . LYS A 1 81 ? -18.337 5.632 32.944 1.00 56.78 81 LYS A C 1
ATOM 679 O O . LYS A 1 81 ? -18.703 6.400 32.058 1.00 56.78 81 LYS A O 1
ATOM 684 N N . GLU A 1 82 ? -17.067 5.238 33.062 1.00 63.44 82 GLU A N 1
ATOM 685 C CA . GLU A 1 82 ? -16.005 5.676 32.137 1.00 63.44 82 GLU A CA 1
ATOM 686 C C . GLU A 1 82 ? -16.002 4.882 30.818 1.00 63.44 82 GLU A C 1
ATOM 688 O O . GLU A 1 82 ? -15.530 5.378 29.792 1.00 63.44 82 GLU A O 1
ATOM 693 N N . ASN A 1 83 ? -16.639 3.706 30.797 1.00 69.56 83 ASN A N 1
ATOM 694 C CA . ASN A 1 83 ? -16.707 2.844 29.615 1.00 69.56 83 ASN A CA 1
ATOM 695 C C . ASN A 1 83 ? -17.473 3.464 28.436 1.00 69.56 83 ASN A C 1
ATOM 697 O O . ASN A 1 83 ? -17.157 3.169 27.284 1.00 69.56 83 ASN A O 1
ATOM 701 N N . ARG A 1 84 ? -18.438 4.365 28.682 1.00 75.94 84 ARG A N 1
ATOM 702 C CA . ARG A 1 84 ? -19.183 5.027 27.595 1.00 75.94 84 ARG A CA 1
ATOM 703 C C . ARG A 1 84 ? -18.288 5.949 26.761 1.00 75.94 84 ARG A C 1
ATOM 705 O O . ARG A 1 84 ? -18.395 5.949 25.540 1.00 75.94 84 ARG A O 1
ATOM 712 N N . ASN A 1 85 ? -17.381 6.686 27.404 1.00 81.75 85 ASN A N 1
ATOM 713 C CA . ASN A 1 85 ? -16.441 7.568 26.705 1.00 81.75 85 ASN A CA 1
ATOM 714 C C . ASN A 1 85 ? -15.415 6.759 25.897 1.00 81.75 85 ASN A C 1
ATOM 716 O O . ASN A 1 85 ? -15.041 7.166 24.798 1.00 81.75 85 ASN A O 1
ATOM 720 N N . LEU A 1 86 ? -15.000 5.591 26.403 1.00 82.44 86 LEU A N 1
ATOM 721 C CA . LEU A 1 86 ? -14.120 4.676 25.671 1.00 82.44 86 LEU A CA 1
ATOM 722 C C . LEU A 1 86 ? -14.795 4.095 24.427 1.00 82.44 86 LEU A C 1
ATOM 724 O O . LEU A 1 86 ? -14.161 4.018 23.379 1.00 82.44 86 LEU A O 1
ATOM 728 N N . LEU A 1 87 ? -16.081 3.743 24.518 1.00 82.12 87 LEU A N 1
ATOM 729 C CA . LEU A 1 87 ? -16.847 3.244 23.375 1.00 82.12 87 LEU A CA 1
ATOM 730 C C . LEU A 1 87 ? -17.011 4.315 22.284 1.00 82.12 87 LEU A C 1
ATOM 732 O O . LEU A 1 87 ? -16.824 4.017 21.110 1.00 82.12 87 LEU A O 1
ATOM 736 N N . ILE A 1 88 ? -17.290 5.565 22.670 1.00 86.19 88 ILE A N 1
ATOM 737 C CA . ILE A 1 88 ? -17.352 6.694 21.725 1.00 86.19 88 ILE A CA 1
ATOM 738 C C . ILE A 1 88 ? -15.987 6.898 21.054 1.00 86.19 88 ILE A C 1
ATOM 740 O O . ILE A 1 88 ? -15.906 6.995 19.833 1.00 86.19 88 ILE A O 1
ATOM 744 N N . THR A 1 89 ? -14.902 6.877 21.836 1.00 88.12 89 THR A N 1
ATOM 745 C CA . THR A 1 89 ? -13.533 7.006 21.304 1.00 88.12 89 THR A CA 1
ATOM 746 C C . THR A 1 89 ? -13.215 5.885 20.309 1.00 88.12 89 THR A C 1
ATOM 748 O O . THR A 1 89 ? -12.624 6.126 19.259 1.00 88.12 89 THR A O 1
ATOM 751 N N . TYR A 1 90 ? -13.622 4.649 20.612 1.00 89.81 90 TYR A N 1
ATOM 752 C CA . TYR A 1 90 ? -13.487 3.524 19.691 1.00 89.81 90 TYR A CA 1
ATOM 753 C C . TYR A 1 90 ? -14.241 3.762 18.382 1.00 89.81 90 TYR A C 1
ATOM 755 O O . TYR A 1 90 ? -13.669 3.567 17.312 1.00 89.81 90 TYR A O 1
ATOM 763 N N . GLU A 1 91 ? -15.501 4.195 18.460 1.00 89.12 91 GLU A N 1
ATOM 764 C CA . GLU A 1 91 ? -16.343 4.450 17.291 1.00 89.12 91 GLU A CA 1
ATOM 765 C C . GLU A 1 91 ? -15.729 5.528 16.385 1.00 89.12 91 GLU A C 1
ATOM 767 O O . GLU A 1 91 ? -15.691 5.366 15.164 1.00 89.12 91 GLU A O 1
ATOM 772 N N . GLU A 1 92 ? -15.161 6.584 16.972 1.00 92.81 92 GLU A N 1
ATOM 773 C CA . GLU A 1 92 ? -14.446 7.640 16.249 1.00 92.81 92 GLU A CA 1
ATOM 774 C C . GLU A 1 92 ? -13.174 7.128 15.557 1.00 92.81 92 GLU A C 1
ATOM 776 O O . GLU A 1 92 ? -12.934 7.446 14.385 1.00 92.81 92 GLU A O 1
ATOM 781 N N . ILE A 1 93 ? -12.374 6.301 16.240 1.00 91.44 93 ILE A N 1
ATOM 782 C CA . ILE A 1 93 ? -11.171 5.686 15.655 1.00 91.44 93 ILE A CA 1
ATOM 783 C C . ILE A 1 93 ? -11.566 4.732 14.521 1.00 91.44 93 ILE A C 1
ATOM 785 O O . ILE A 1 93 ? -10.992 4.800 13.434 1.00 91.44 93 ILE A O 1
ATOM 789 N N . ALA A 1 94 ? -12.570 3.880 14.735 1.00 91.44 94 ALA A N 1
ATOM 790 C CA . ALA A 1 94 ? -13.058 2.932 13.736 1.00 91.44 94 ALA A CA 1
ATOM 791 C C . ALA A 1 94 ? -13.634 3.651 12.507 1.00 91.44 94 ALA A C 1
ATOM 793 O O . ALA A 1 94 ? -13.346 3.279 11.370 1.00 91.44 94 ALA A O 1
ATOM 794 N N . LYS A 1 95 ? -14.394 4.733 12.713 1.00 93.75 95 LYS A N 1
ATOM 795 C CA . LYS A 1 95 ? -14.886 5.594 11.631 1.00 93.75 95 LYS A CA 1
ATOM 796 C C . LYS A 1 95 ? -13.736 6.239 10.858 1.00 93.75 95 LYS A C 1
ATOM 798 O O . LYS A 1 95 ? -13.772 6.260 9.630 1.00 93.75 95 LYS A O 1
ATOM 803 N N . SER A 1 96 ? -12.710 6.722 11.555 1.00 92.44 96 SER A N 1
ATOM 804 C CA . SER A 1 96 ? -11.518 7.298 10.924 1.00 92.44 96 SER A CA 1
ATOM 805 C C . SER A 1 96 ? -10.766 6.263 10.087 1.00 92.44 96 SER A C 1
ATOM 807 O O . SER A 1 96 ? -10.425 6.546 8.942 1.00 92.44 96 SER A O 1
ATOM 809 N N . MET A 1 97 ? -10.579 5.046 10.609 1.00 93.12 97 MET A N 1
ATOM 810 C CA . MET A 1 97 ? -9.979 3.931 9.871 1.00 93.12 97 MET A CA 1
ATOM 811 C C . MET A 1 97 ? -10.776 3.595 8.606 1.00 93.12 97 MET A C 1
ATOM 813 O O . MET A 1 97 ? -10.177 3.490 7.543 1.00 93.12 97 MET A O 1
ATOM 817 N N . ARG A 1 98 ? -12.111 3.491 8.688 1.00 93.31 98 ARG A N 1
ATOM 818 C CA . ARG A 1 98 ? -12.967 3.228 7.515 1.00 93.31 98 ARG A CA 1
ATOM 819 C C . ARG A 1 98 ? -12.881 4.330 6.461 1.00 93.31 98 ARG A C 1
ATOM 821 O O . ARG A 1 98 ? -12.839 4.034 5.272 1.00 93.31 98 ARG A O 1
ATOM 828 N N . ASN A 1 99 ? -12.843 5.594 6.880 1.00 93.56 99 ASN A N 1
ATOM 829 C CA . ASN A 1 99 ? -12.684 6.715 5.953 1.00 93.56 99 ASN A CA 1
ATOM 830 C C . ASN A 1 99 ? -11.320 6.670 5.254 1.00 93.56 99 ASN A C 1
ATOM 832 O O . ASN A 1 99 ? -11.245 6.826 4.042 1.00 93.56 99 ASN A O 1
ATOM 836 N N . ILE A 1 100 ? -10.254 6.413 6.012 1.00 93.31 100 ILE A N 1
ATOM 837 C CA . ILE A 1 100 ? -8.901 6.255 5.474 1.00 93.31 100 ILE A CA 1
ATOM 838 C C . ILE A 1 100 ? -8.843 5.088 4.486 1.00 93.31 100 ILE A C 1
ATOM 840 O O . ILE A 1 100 ? -8.294 5.239 3.399 1.00 93.31 100 ILE A O 1
ATOM 844 N N . ASP A 1 101 ? -9.417 3.939 4.842 1.00 92.69 101 ASP A N 1
ATOM 845 C CA . ASP A 1 101 ? -9.451 2.765 3.973 1.00 92.69 101 ASP A CA 1
ATOM 846 C C . ASP A 1 101 ? -10.219 3.052 2.678 1.00 92.69 101 ASP A C 1
ATOM 848 O O . ASP A 1 101 ? -9.740 2.752 1.588 1.00 92.69 101 ASP A O 1
ATOM 852 N N . LYS A 1 102 ? -11.352 3.754 2.752 1.00 94.25 102 LYS A N 1
ATOM 853 C CA . LYS A 1 102 ? -12.109 4.162 1.564 1.00 94.25 102 LYS A CA 1
ATOM 854 C C . LYS A 1 102 ? -11.283 5.024 0.601 1.00 94.25 102 LYS A C 1
ATOM 856 O O . LYS A 1 102 ? -11.305 4.767 -0.598 1.00 94.25 102 LYS A O 1
ATOM 861 N N . GLU A 1 103 ? -10.547 6.009 1.111 1.00 95.12 103 GLU A N 1
ATOM 862 C CA . GLU A 1 103 ? -9.738 6.916 0.281 1.00 95.12 103 GLU A CA 1
ATOM 863 C C . GLU A 1 103 ? -8.454 6.251 -0.247 1.00 95.12 103 GLU A C 1
ATOM 865 O O . GLU A 1 103 ? -8.014 6.520 -1.367 1.00 95.12 103 GLU A O 1
ATOM 870 N N . LEU A 1 104 ? -7.834 5.370 0.546 1.00 94.44 104 LEU A N 1
ATOM 871 C CA . LEU A 1 104 ? -6.522 4.792 0.236 1.00 94.44 104 LEU A CA 1
ATOM 872 C C . LEU A 1 104 ? -6.581 3.386 -0.368 1.00 94.44 104 LEU A C 1
ATOM 874 O O . LEU A 1 104 ? -5.578 2.952 -0.937 1.00 94.44 104 LEU A O 1
ATOM 878 N N . SER A 1 105 ? -7.710 2.682 -0.300 1.00 93.75 105 SER A N 1
ATOM 879 C CA . SER A 1 105 ? -7.865 1.311 -0.814 1.00 93.75 105 SER A CA 1
ATOM 880 C C . SER A 1 105 ? -7.541 1.213 -2.301 1.00 93.75 105 SER A C 1
ATOM 882 O O . SER A 1 105 ? -6.718 0.387 -2.697 1.00 93.75 105 SER A O 1
ATOM 884 N N . PHE A 1 106 ? -8.117 2.087 -3.131 1.00 94.31 106 PHE A N 1
ATOM 885 C CA . PHE A 1 106 ? -7.883 2.060 -4.574 1.00 94.31 106 PHE A CA 1
ATOM 886 C C . PHE A 1 106 ? -6.431 2.410 -4.955 1.00 94.31 106 PHE A C 1
ATOM 888 O O . PHE A 1 106 ? -5.811 1.620 -5.674 1.00 94.31 106 PHE A O 1
ATOM 895 N N . PRO A 1 107 ? -5.827 3.512 -4.457 1.00 93.94 107 PRO A N 1
ATOM 896 C CA . PRO A 1 107 ? -4.405 3.783 -4.676 1.00 93.94 107 PRO A CA 1
ATOM 897 C C . PRO A 1 107 ? -3.493 2.639 -4.215 1.00 93.94 107 PRO A C 1
ATOM 899 O O . PRO A 1 107 ? -2.565 2.256 -4.929 1.00 93.94 107 PRO A O 1
ATOM 902 N N . THR A 1 108 ? -3.786 2.052 -3.051 1.00 94.06 108 THR A N 1
ATOM 903 C CA . THR A 1 108 ? -3.033 0.917 -2.500 1.00 94.06 108 THR A CA 1
ATOM 904 C C . THR A 1 108 ? -3.120 -0.296 -3.421 1.00 94.06 108 THR A C 1
ATOM 906 O O . THR A 1 108 ? -2.097 -0.889 -3.762 1.00 94.06 108 THR A O 1
ATOM 909 N N . PHE A 1 109 ? -4.325 -0.632 -3.886 1.00 94.06 109 PHE A N 1
ATOM 910 C CA . PHE A 1 109 ? -4.556 -1.714 -4.838 1.00 94.06 109 PHE A CA 1
ATOM 911 C C . PHE A 1 109 ? -3.792 -1.495 -6.149 1.00 94.06 109 PHE A C 1
ATOM 913 O O . PHE A 1 109 ? -3.081 -2.390 -6.607 1.00 94.06 109 PHE A O 1
ATOM 920 N N . ALA A 1 110 ? -3.869 -0.294 -6.727 1.00 92.94 110 ALA A N 1
ATOM 921 C CA . ALA A 1 110 ? -3.161 0.037 -7.959 1.00 92.94 110 ALA A CA 1
ATOM 922 C C . ALA A 1 110 ? -1.638 -0.131 -7.807 1.00 92.94 110 ALA A C 1
ATOM 924 O O . ALA A 1 110 ? -0.994 -0.735 -8.666 1.00 92.94 110 ALA A O 1
ATOM 925 N N . ILE A 1 111 ? -1.063 0.337 -6.695 1.00 91.94 111 ILE A N 1
ATOM 926 C CA . ILE A 1 111 ? 0.372 0.190 -6.405 1.00 91.94 111 ILE A CA 1
ATOM 927 C C . ILE A 1 111 ? 0.760 -1.281 -6.267 1.00 91.94 111 ILE A C 1
ATOM 929 O O . ILE A 1 111 ? 1.771 -1.700 -6.833 1.00 91.94 111 ILE A O 1
ATOM 933 N N . ILE A 1 112 ? -0.052 -2.080 -5.572 1.00 93.69 112 ILE A N 1
ATOM 934 C CA . ILE A 1 112 ? 0.183 -3.518 -5.422 1.00 93.69 112 ILE A CA 1
ATOM 935 C C . ILE A 1 112 ? 0.217 -4.213 -6.788 1.00 93.69 112 ILE A C 1
ATOM 937 O O . ILE A 1 112 ? 1.151 -4.964 -7.076 1.00 93.69 112 ILE A O 1
ATOM 941 N N . ILE A 1 113 ? -0.751 -3.927 -7.660 1.00 94.25 113 ILE A N 1
ATOM 942 C CA . ILE A 1 113 ? -0.792 -4.498 -9.011 1.00 94.25 113 ILE A CA 1
ATOM 943 C C . ILE A 1 113 ? 0.441 -4.081 -9.819 1.00 94.25 113 ILE A C 1
ATOM 945 O O . ILE A 1 113 ? 1.078 -4.926 -10.450 1.00 94.25 113 ILE A O 1
ATOM 949 N N . VAL A 1 114 ? 0.831 -2.804 -9.770 1.00 90.25 114 VAL A N 1
ATOM 950 C CA . VAL A 1 114 ? 2.027 -2.316 -10.473 1.00 90.25 114 VAL A CA 1
ATOM 951 C C . VAL A 1 114 ? 3.296 -3.005 -9.962 1.00 90.25 114 VAL A C 1
ATOM 953 O O . VAL A 1 114 ? 4.132 -3.412 -10.776 1.00 90.25 114 VAL A O 1
ATOM 956 N N . ASN A 1 115 ? 3.429 -3.202 -8.648 1.00 91.56 115 ASN A N 1
ATOM 957 C CA . ASN A 1 115 ? 4.546 -3.935 -8.053 1.00 91.56 115 ASN A CA 1
ATOM 958 C C . ASN A 1 115 ? 4.568 -5.393 -8.522 1.00 91.56 115 ASN A C 1
ATOM 960 O O . ASN A 1 115 ? 5.606 -5.868 -8.981 1.00 91.56 115 ASN A O 1
ATOM 964 N N . MET A 1 116 ? 3.430 -6.093 -8.473 1.00 93.25 116 MET A N 1
ATOM 965 C CA . MET A 1 116 ? 3.320 -7.487 -8.917 1.00 93.25 116 MET A CA 1
ATOM 966 C C . MET A 1 116 ? 3.674 -7.650 -10.397 1.00 93.25 116 MET A C 1
ATOM 968 O O . MET A 1 116 ? 4.472 -8.517 -10.753 1.00 93.25 116 MET A O 1
ATOM 972 N N . VAL A 1 117 ? 3.157 -6.774 -11.262 1.00 91.25 117 VAL A N 1
ATOM 973 C CA . VAL A 1 117 ? 3.508 -6.744 -12.688 1.00 91.25 117 VAL A CA 1
ATOM 974 C C . VAL A 1 117 ? 5.004 -6.466 -12.864 1.00 91.25 117 VAL A C 1
ATOM 976 O O . VAL A 1 117 ? 5.676 -7.122 -13.662 1.00 91.25 117 VAL A O 1
ATOM 979 N N . GLY A 1 118 ? 5.558 -5.515 -12.107 1.00 86.44 118 GLY A N 1
ATOM 980 C CA . GLY A 1 118 ? 6.984 -5.196 -12.102 1.00 86.44 118 GLY A CA 1
ATOM 981 C C . GLY A 1 118 ? 7.859 -6.404 -11.771 1.00 86.44 118 GLY A C 1
ATOM 982 O O . GLY A 1 118 ? 8.799 -6.694 -12.517 1.00 86.44 118 GLY A O 1
ATOM 983 N N . LEU A 1 119 ? 7.506 -7.125 -10.708 1.00 92.12 119 LEU A N 1
ATOM 984 C CA . LEU A 1 119 ? 8.187 -8.329 -10.242 1.00 92.12 119 LEU A CA 1
ATOM 985 C C . LEU A 1 119 ? 8.087 -9.473 -11.239 1.00 92.12 119 LEU A C 1
ATOM 987 O O . LEU A 1 119 ? 9.112 -10.057 -11.587 1.00 92.12 119 LEU A O 1
ATOM 991 N N . PHE A 1 120 ? 6.888 -9.743 -11.755 1.00 92.88 120 PHE A N 1
ATOM 992 C CA . PHE A 1 120 ? 6.670 -10.777 -12.761 1.00 92.88 120 PHE A CA 1
ATOM 993 C C . PHE A 1 120 ? 7.550 -10.544 -13.992 1.00 92.88 120 PHE A C 1
ATOM 995 O O . PHE A 1 120 ? 8.297 -11.427 -14.409 1.00 92.88 120 PHE A O 1
ATOM 1002 N N . TRP A 1 121 ? 7.548 -9.323 -14.536 1.00 87.62 121 TRP A N 1
ATOM 1003 C CA . TRP A 1 121 ? 8.386 -8.989 -15.688 1.00 87.62 121 TRP A CA 1
ATOM 1004 C C . TRP A 1 121 ? 9.884 -9.011 -15.377 1.00 87.62 121 TRP A C 1
ATOM 1006 O O . TRP A 1 121 ? 10.680 -9.327 -16.263 1.00 87.62 121 TRP A O 1
ATOM 1016 N N . GLY A 1 122 ? 10.283 -8.638 -14.159 1.00 87.56 122 GLY A N 1
ATOM 1017 C CA . GLY A 1 122 ? 11.669 -8.733 -13.702 1.00 87.56 122 GLY A CA 1
ATOM 1018 C C . GLY A 1 122 ? 12.141 -10.186 -13.660 1.00 87.56 122 GLY A C 1
ATOM 1019 O O . GLY A 1 122 ? 13.145 -10.521 -14.287 1.00 87.56 122 GLY A O 1
ATOM 1020 N N . GLY A 1 123 ? 11.361 -11.051 -13.008 1.00 89.94 123 GLY A N 1
ATOM 1021 C CA . GLY A 1 123 ? 11.615 -12.488 -12.914 1.00 89.94 123 GLY A CA 1
ATOM 1022 C C . GLY A 1 123 ? 11.605 -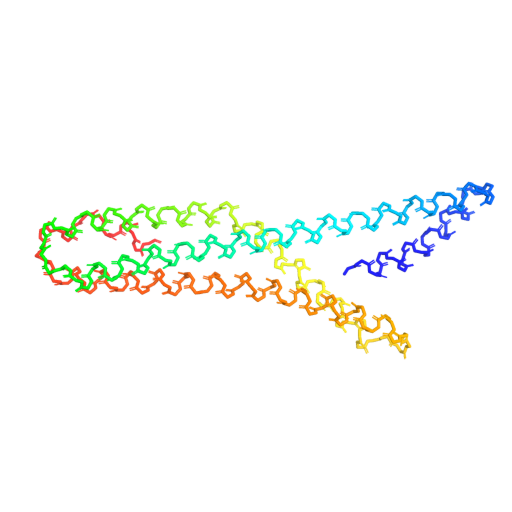13.177 -14.275 1.00 89.94 123 GLY A C 1
ATOM 1023 O O . GLY A 1 123 ? 12.531 -13.919 -14.587 1.00 89.94 123 GLY A O 1
ATOM 1024 N N . TYR A 1 124 ? 10.639 -12.852 -15.139 1.00 90.56 124 TYR A N 1
ATOM 1025 C CA . TYR A 1 124 ? 10.574 -13.373 -16.507 1.00 90.56 124 TYR A CA 1
ATOM 1026 C C . TYR A 1 124 ? 11.873 -13.105 -17.278 1.00 90.56 124 TYR A C 1
ATOM 1028 O O . TYR A 1 124 ? 12.445 -13.994 -17.901 1.00 90.56 124 TYR A O 1
ATOM 1036 N N . ARG A 1 125 ? 12.406 -11.882 -17.206 1.00 85.94 125 ARG A N 1
ATOM 1037 C CA . ARG A 1 125 ? 13.671 -11.566 -17.887 1.00 85.94 125 ARG A CA 1
ATOM 1038 C C . ARG A 1 125 ? 14.865 -12.270 -17.285 1.00 85.94 125 ARG A C 1
ATOM 1040 O O . ARG A 1 125 ? 15.798 -12.568 -18.020 1.00 85.94 125 ARG A O 1
ATOM 1047 N N . LEU A 1 126 ? 14.864 -12.453 -15.971 1.00 88.06 126 LEU A N 1
ATOM 1048 C CA . LEU A 1 126 ? 15.937 -13.162 -15.296 1.00 88.06 126 LEU A CA 1
ATOM 1049 C C . LEU A 1 126 ? 15.958 -14.636 -15.723 1.00 88.06 126 LEU A C 1
ATOM 1051 O O . LEU A 1 126 ? 17.030 -15.175 -15.959 1.00 88.06 126 LEU A O 1
ATOM 1055 N N . ALA A 1 127 ? 14.783 -15.247 -15.887 1.00 90.44 127 ALA A N 1
ATOM 1056 C CA . ALA A 1 127 ? 14.639 -16.648 -16.266 1.00 90.44 127 ALA A CA 1
ATOM 1057 C C . ALA A 1 127 ? 14.925 -16.919 -17.753 1.00 90.44 127 ALA A C 1
ATOM 1059 O O . ALA A 1 127 ? 15.540 -17.928 -18.081 1.00 90.44 127 ALA A O 1
ATOM 1060 N N . PHE A 1 128 ? 14.486 -16.036 -18.658 1.00 89.38 128 PHE A N 1
ATOM 1061 C CA . PHE A 1 128 ? 14.457 -16.331 -20.099 1.00 89.38 128 PHE A CA 1
ATOM 1062 C C . PHE A 1 128 ? 15.493 -15.573 -20.946 1.00 89.38 128 PHE A C 1
ATOM 1064 O O . PHE A 1 128 ? 15.519 -15.726 -22.167 1.00 89.38 128 PHE A O 1
ATOM 1071 N N . ARG A 1 129 ? 16.347 -14.723 -20.358 1.00 86.12 129 ARG A N 1
ATOM 1072 C CA . ARG A 1 129 ? 17.355 -13.972 -21.126 1.00 86.12 129 ARG A CA 1
ATOM 1073 C C . ARG A 1 129 ? 18.702 -14.699 -21.131 1.00 86.12 129 ARG A C 1
ATOM 1075 O O . ARG A 1 129 ? 19.464 -14.585 -20.181 1.00 86.12 129 ARG A O 1
ATOM 1082 N N . ASN A 1 130 ? 19.022 -15.342 -22.257 1.00 79.75 130 ASN A N 1
ATOM 1083 C CA . ASN A 1 130 ? 20.231 -16.165 -22.445 1.00 79.75 130 ASN A CA 1
ATOM 1084 C C . ASN A 1 130 ? 21.560 -15.442 -22.160 1.00 79.75 130 ASN A C 1
ATOM 1086 O O . ASN A 1 130 ? 22.512 -16.064 -21.704 1.00 79.75 130 ASN A O 1
ATOM 1090 N N . TYR A 1 131 ? 21.630 -14.130 -22.411 1.00 85.62 131 TYR A N 1
ATOM 1091 C CA . TYR A 1 131 ? 22.810 -13.316 -22.117 1.00 85.62 131 TYR A CA 1
ATOM 1092 C C . TYR A 1 131 ? 22.391 -12.000 -21.463 1.00 85.62 131 TYR A C 1
ATOM 1094 O O . TYR A 1 131 ? 21.686 -11.176 -22.058 1.00 85.62 131 TYR A O 1
ATOM 1102 N N . MET A 1 132 ? 22.837 -11.787 -20.226 1.00 86.56 132 MET A N 1
ATOM 1103 C CA . MET A 1 132 ? 22.609 -10.557 -19.477 1.00 86.56 132 MET A CA 1
ATOM 1104 C C . MET A 1 132 ? 23.933 -10.065 -18.899 1.00 86.56 132 MET A C 1
ATOM 1106 O O . MET A 1 132 ? 24.664 -10.825 -18.271 1.00 86.56 132 MET A O 1
ATOM 1110 N N . SER A 1 133 ? 24.260 -8.788 -19.112 1.00 90.12 133 SER A N 1
ATOM 1111 C CA . SER A 1 133 ? 25.472 -8.230 -18.515 1.00 90.12 133 SER A CA 1
ATOM 1112 C C . SER A 1 133 ? 25.314 -8.083 -16.995 1.00 90.12 133 SER A C 1
ATOM 1114 O O . SER A 1 133 ? 24.203 -7.798 -16.533 1.00 90.12 133 SER A O 1
ATOM 1116 N N . PRO A 1 134 ? 26.404 -8.187 -16.209 1.00 88.94 134 PRO A N 1
ATOM 1117 C CA . PRO A 1 134 ? 26.341 -8.077 -14.749 1.00 88.94 134 PRO A CA 1
ATOM 1118 C C . PRO A 1 134 ? 25.635 -6.802 -14.268 1.00 88.94 134 PRO A C 1
ATOM 1120 O O . PRO A 1 134 ? 24.822 -6.843 -13.351 1.00 88.94 134 PRO A O 1
ATOM 1123 N N . LYS A 1 135 ? 25.856 -5.672 -14.955 1.00 84.62 135 LYS A N 1
ATOM 1124 C CA . LYS A 1 135 ? 25.188 -4.393 -14.656 1.00 84.62 135 LYS A CA 1
ATOM 1125 C C . LYS A 1 135 ? 23.662 -4.477 -14.790 1.00 84.62 135 LYS A C 1
ATOM 1127 O O . LYS A 1 135 ? 22.940 -3.940 -13.954 1.00 84.62 135 LYS A O 1
ATOM 1132 N N . HIS A 1 136 ? 23.164 -5.158 -15.824 1.00 84.19 136 HIS A N 1
ATOM 1133 C CA . HIS A 1 136 ? 21.723 -5.345 -16.019 1.00 84.19 136 HIS A CA 1
ATOM 1134 C C . HIS A 1 136 ? 21.131 -6.298 -14.986 1.00 84.19 136 HIS A C 1
ATOM 1136 O O . HIS A 1 136 ? 20.029 -6.049 -14.504 1.00 84.19 136 HIS A O 1
ATOM 1142 N N . MET A 1 137 ? 21.864 -7.353 -14.628 1.00 86.56 137 MET A N 1
ATOM 1143 C CA . MET A 1 137 ? 21.435 -8.290 -13.595 1.00 86.56 137 MET A CA 1
ATOM 1144 C C . MET A 1 137 ? 21.288 -7.580 -12.248 1.00 86.56 137 MET A C 1
ATOM 1146 O O . MET A 1 137 ? 20.218 -7.636 -11.649 1.00 86.56 137 MET A O 1
ATOM 1150 N N . VAL A 1 138 ? 22.310 -6.828 -11.824 1.00 87.62 138 VAL A N 1
ATOM 1151 C CA . VAL A 1 138 ? 22.267 -6.028 -10.589 1.00 87.62 138 VAL A CA 1
ATOM 1152 C C . VAL A 1 138 ? 21.092 -5.050 -10.606 1.00 87.62 138 VAL A C 1
ATOM 1154 O O . VAL A 1 138 ? 20.382 -4.946 -9.614 1.00 87.62 138 VAL A O 1
ATOM 1157 N N . SER A 1 139 ? 20.836 -4.379 -11.733 1.00 84.69 139 SER A N 1
ATOM 1158 C CA . SER A 1 139 ? 19.702 -3.454 -11.872 1.00 84.69 139 SER A CA 1
ATOM 1159 C C . SER A 1 139 ? 18.331 -4.141 -11.761 1.00 84.69 139 SER A C 1
ATOM 1161 O O . SER A 1 139 ? 17.408 -3.598 -11.149 1.00 84.69 139 SER A O 1
ATOM 1163 N N . ILE A 1 140 ? 18.165 -5.335 -12.334 1.00 86.06 140 ILE A N 1
ATOM 1164 C CA . ILE A 1 140 ? 16.905 -6.090 -12.238 1.00 86.06 140 ILE A CA 1
ATOM 1165 C C . ILE A 1 140 ? 16.701 -6.616 -10.820 1.00 86.06 140 ILE A C 1
ATOM 1167 O O . ILE A 1 140 ? 15.604 -6.495 -10.283 1.00 86.06 140 ILE A O 1
ATOM 1171 N N . VAL A 1 141 ? 17.753 -7.148 -10.199 1.00 89.94 141 VAL A N 1
ATOM 1172 C CA . VAL A 1 141 ? 17.689 -7.638 -8.820 1.00 89.94 141 VAL A CA 1
ATOM 1173 C C . VAL A 1 141 ? 17.397 -6.490 -7.858 1.00 89.94 141 VAL A C 1
ATOM 1175 O O . VAL A 1 141 ? 16.505 -6.619 -7.029 1.00 89.94 141 VAL A O 1
ATOM 1178 N N . SER A 1 142 ? 18.069 -5.342 -7.993 1.00 88.44 142 SER A N 1
ATOM 1179 C CA . SER A 1 142 ? 17.830 -4.192 -7.116 1.00 88.44 142 SER A CA 1
ATOM 1180 C C . SER A 1 142 ? 16.413 -3.642 -7.263 1.00 88.44 142 SER A C 1
ATOM 1182 O O . SER A 1 142 ? 15.731 -3.448 -6.260 1.00 88.44 142 SER A O 1
ATOM 1184 N N . SER A 1 143 ? 15.930 -3.461 -8.495 1.00 87.00 143 SER A N 1
ATOM 1185 C CA . SER A 1 143 ? 14.551 -3.013 -8.730 1.00 87.00 143 SER A CA 1
ATOM 1186 C C . SER A 1 143 ? 13.519 -4.021 -8.220 1.00 87.00 143 SER A C 1
ATOM 1188 O O . SER A 1 143 ? 12.544 -3.618 -7.590 1.00 87.00 143 SER A O 1
ATOM 1190 N N . GLY A 1 144 ? 13.752 -5.322 -8.417 1.00 90.00 144 GLY A N 1
ATOM 1191 C CA . GLY A 1 144 ? 12.918 -6.385 -7.859 1.00 90.00 144 GLY A CA 1
ATOM 1192 C C . GLY A 1 144 ? 12.859 -6.329 -6.332 1.00 90.00 144 GLY A C 1
ATOM 1193 O O . GLY A 1 144 ? 11.772 -6.312 -5.759 1.00 90.00 144 GLY A O 1
ATOM 1194 N N . SER A 1 145 ? 14.008 -6.202 -5.670 1.00 91.00 145 SER A N 1
ATOM 1195 C CA . SER A 1 145 ? 14.075 -6.038 -4.216 1.00 91.00 145 SER A CA 1
ATOM 1196 C C . SER A 1 145 ? 13.330 -4.791 -3.742 1.00 91.00 145 SER A C 1
ATOM 1198 O O . SER A 1 145 ? 12.588 -4.869 -2.769 1.00 91.00 145 SER A O 1
ATOM 1200 N N . CYS A 1 146 ? 13.453 -3.655 -4.436 1.00 88.88 146 CYS A N 1
ATOM 1201 C CA . CYS A 1 146 ? 12.701 -2.444 -4.099 1.00 88.88 146 CYS A CA 1
ATOM 1202 C C . CYS A 1 146 ? 11.182 -2.655 -4.203 1.00 88.88 146 CYS A C 1
ATOM 1204 O O . CYS A 1 146 ? 10.458 -2.298 -3.276 1.00 88.88 146 CYS A O 1
ATOM 1206 N N . TYR A 1 147 ? 10.692 -3.266 -5.289 1.00 89.75 147 TYR A N 1
ATOM 1207 C CA . TYR A 1 147 ? 9.263 -3.560 -5.442 1.00 89.75 147 TYR A CA 1
ATOM 1208 C C . TYR A 1 147 ? 8.752 -4.515 -4.360 1.00 89.75 147 TYR A C 1
ATOM 1210 O O . TYR A 1 147 ? 7.689 -4.270 -3.794 1.00 89.75 147 TYR A O 1
ATOM 1218 N N . LEU A 1 148 ? 9.515 -5.562 -4.029 1.00 92.94 148 LEU A N 1
ATOM 1219 C CA . LEU A 1 148 ? 9.180 -6.470 -2.928 1.00 92.94 148 LEU A CA 1
ATOM 1220 C C . LEU A 1 148 ? 9.131 -5.738 -1.587 1.00 92.94 148 LEU A C 1
ATOM 1222 O O . LEU A 1 148 ? 8.186 -5.932 -0.830 1.00 92.94 148 LEU A O 1
ATOM 1226 N N . MET A 1 149 ? 10.106 -4.876 -1.299 1.00 92.81 149 MET A N 1
ATOM 1227 C CA . MET A 1 149 ? 10.136 -4.106 -0.055 1.00 92.81 149 MET A CA 1
ATOM 1228 C C . MET A 1 149 ? 8.916 -3.192 0.076 1.00 92.81 149 MET A C 1
ATOM 1230 O O . MET A 1 149 ? 8.279 -3.193 1.125 1.00 92.81 149 MET A O 1
ATOM 1234 N N . PHE A 1 150 ? 8.537 -2.462 -0.980 1.00 90.19 150 PHE A N 1
ATOM 1235 C CA . PHE A 1 150 ? 7.326 -1.633 -0.953 1.00 90.19 150 PHE A CA 1
ATOM 1236 C C . PHE A 1 150 ? 6.055 -2.468 -0.789 1.00 90.19 150 PHE A C 1
ATOM 1238 O O . PHE A 1 150 ? 5.187 -2.117 0.009 1.00 90.19 150 PHE A O 1
ATOM 1245 N N . GLN A 1 151 ? 5.966 -3.590 -1.503 1.00 93.94 151 GLN A N 1
ATOM 1246 C CA . GLN A 1 151 ? 4.847 -4.519 -1.406 1.00 93.94 151 GLN A CA 1
ATOM 1247 C C . GLN A 1 151 ? 4.680 -5.047 0.026 1.00 93.94 151 GLN A C 1
ATOM 1249 O O . GLN A 1 151 ? 3.585 -5.000 0.585 1.00 93.94 151 GLN A O 1
ATOM 1254 N N . LEU A 1 152 ? 5.771 -5.514 0.636 1.00 94.06 152 LEU A N 1
ATOM 1255 C CA . LEU A 1 152 ? 5.779 -6.019 2.007 1.00 94.06 152 LEU A CA 1
ATOM 1256 C C . LEU A 1 152 ? 5.468 -4.918 3.015 1.00 94.06 152 LEU A C 1
ATOM 1258 O O . LEU A 1 152 ? 4.667 -5.144 3.913 1.00 94.06 152 LEU A O 1
ATOM 1262 N N . LEU A 1 153 ? 6.047 -3.728 2.857 1.00 94.44 153 LEU A N 1
ATOM 1263 C CA . LEU A 1 153 ? 5.803 -2.599 3.750 1.00 94.44 153 LEU A CA 1
ATOM 1264 C C . LEU A 1 153 ? 4.308 -2.250 3.818 1.00 94.44 153 LEU A C 1
ATOM 1266 O O . LEU A 1 153 ? 3.765 -2.096 4.913 1.00 94.44 153 LEU A O 1
ATOM 1270 N N . ILE A 1 154 ? 3.631 -2.191 2.668 1.00 94.50 154 ILE A N 1
ATOM 1271 C CA . ILE A 1 154 ? 2.191 -1.916 2.593 1.00 94.50 154 ILE A CA 1
ATOM 1272 C C . ILE A 1 154 ? 1.389 -3.064 3.220 1.00 94.50 154 ILE A C 1
ATOM 1274 O O . ILE A 1 154 ? 0.579 -2.827 4.116 1.00 94.50 154 ILE A O 1
ATOM 1278 N N . MET A 1 155 ? 1.633 -4.309 2.792 1.00 95.06 155 MET A N 1
ATOM 1279 C CA . MET A 1 155 ? 0.854 -5.467 3.250 1.00 95.06 155 MET A CA 1
ATOM 1280 C C . MET A 1 155 ? 1.026 -5.734 4.748 1.00 95.06 155 MET A C 1
ATOM 1282 O O . MET A 1 155 ? 0.041 -5.976 5.440 1.00 95.06 155 MET A O 1
ATOM 1286 N N . ILE A 1 156 ? 2.254 -5.664 5.269 1.00 95.19 156 ILE A N 1
ATOM 1287 C CA . ILE A 1 156 ? 2.536 -5.854 6.698 1.00 95.19 156 ILE A CA 1
ATOM 1288 C C . ILE A 1 156 ? 1.876 -4.744 7.518 1.00 95.19 156 ILE A C 1
ATOM 1290 O O . ILE A 1 156 ? 1.247 -5.041 8.532 1.00 95.19 156 ILE A O 1
ATOM 1294 N N . SER A 1 157 ? 1.971 -3.481 7.085 1.00 94.12 157 SER A N 1
ATOM 1295 C CA . SER A 1 157 ? 1.323 -2.368 7.791 1.00 94.12 157 SER A CA 1
ATOM 1296 C C . SER A 1 157 ? -0.188 -2.565 7.882 1.00 94.12 157 SER A C 1
ATOM 1298 O O . SER A 1 157 ? -0.743 -2.474 8.975 1.00 94.12 157 SER A O 1
ATOM 1300 N N . ALA A 1 158 ? -0.831 -2.911 6.764 1.00 93.75 158 ALA A N 1
ATOM 1301 C CA . ALA A 1 158 ? -2.263 -3.185 6.717 1.00 93.75 158 ALA A CA 1
ATOM 1302 C C . ALA A 1 158 ? -2.644 -4.370 7.618 1.00 93.75 158 ALA A C 1
ATOM 1304 O O . ALA A 1 158 ? -3.538 -4.257 8.454 1.00 93.75 158 ALA A O 1
ATOM 1305 N N . CYS A 1 159 ? -1.917 -5.486 7.502 1.00 95.44 159 CYS A N 1
ATOM 1306 C CA . CYS A 1 159 ? -2.158 -6.702 8.274 1.00 95.44 159 CYS A CA 1
ATOM 1307 C C . CYS A 1 159 ? -2.085 -6.442 9.784 1.00 95.44 159 CYS A C 1
ATOM 1309 O O . CYS A 1 159 ? -3.018 -6.761 10.516 1.00 95.44 159 CYS A O 1
ATOM 1311 N N . MET A 1 160 ? -1.025 -5.773 10.250 1.00 95.50 160 MET A N 1
ATOM 1312 C CA . MET A 1 160 ? -0.867 -5.449 11.670 1.00 95.50 160 MET A CA 1
ATOM 1313 C C . MET A 1 160 ? -1.939 -4.480 12.183 1.00 95.50 160 MET A C 1
ATOM 1315 O O . MET A 1 160 ? -2.300 -4.532 13.359 1.00 95.50 160 MET A O 1
ATOM 1319 N N . THR A 1 161 ? -2.418 -3.557 11.346 1.00 93.81 161 THR A N 1
ATOM 1320 C CA . THR A 1 161 ? -3.525 -2.666 11.714 1.00 93.81 161 THR A CA 1
ATOM 1321 C C . THR A 1 161 ? -4.837 -3.437 11.825 1.00 93.81 161 THR A C 1
ATOM 1323 O O . THR A 1 161 ? -5.551 -3.243 12.807 1.00 93.81 161 THR A O 1
ATOM 1326 N N . ASN A 1 162 ? -5.116 -4.346 10.889 1.00 93.50 162 ASN A N 1
ATOM 1327 C CA . ASN A 1 162 ? -6.313 -5.188 10.909 1.00 93.50 162 ASN A CA 1
ATOM 1328 C C . ASN A 1 162 ? -6.324 -6.126 12.122 1.00 93.50 162 ASN A C 1
ATOM 1330 O O . ASN A 1 162 ? -7.311 -6.160 12.850 1.00 93.50 162 ASN A O 1
ATOM 1334 N N . GLU A 1 163 ? -5.204 -6.795 12.409 1.00 93.62 163 GLU A N 1
ATOM 1335 C CA . GLU A 1 163 ? -5.057 -7.647 13.597 1.00 93.62 163 GLU A CA 1
ATOM 1336 C C . GLU A 1 163 ? -5.315 -6.852 14.888 1.00 93.62 163 GLU A C 1
ATOM 1338 O O . GLU A 1 163 ? -5.943 -7.333 15.832 1.00 93.62 163 GLU A O 1
ATOM 1343 N N . MET A 1 164 ? -4.843 -5.605 14.945 1.00 92.25 164 MET A N 1
ATOM 1344 C CA . MET A 1 164 ? -5.061 -4.756 16.110 1.00 92.25 164 MET A CA 1
ATOM 1345 C C . MET A 1 164 ? -6.521 -4.312 16.251 1.00 92.25 164 MET A C 1
ATOM 1347 O O . MET A 1 164 ? -7.041 -4.277 17.367 1.00 92.25 164 MET A O 1
ATOM 1351 N N . ALA A 1 165 ? -7.182 -3.984 15.141 1.00 90.56 165 ALA A N 1
ATOM 1352 C CA . ALA A 1 165 ? -8.602 -3.649 15.132 1.00 90.56 165 ALA A CA 1
ATOM 1353 C C . ALA A 1 165 ? -9.453 -4.838 15.613 1.00 90.56 165 ALA A C 1
ATOM 1355 O O . ALA A 1 165 ? -10.324 -4.664 16.467 1.00 90.56 165 ALA A O 1
ATOM 1356 N N . GLU A 1 166 ? -9.135 -6.051 15.152 1.00 91.75 166 GLU A N 1
ATOM 1357 C CA . GLU A 1 166 ? -9.797 -7.289 15.571 1.00 91.75 166 GLU A CA 1
ATOM 1358 C C . GLU A 1 166 ? -9.603 -7.558 17.073 1.00 91.75 166 GLU A C 1
ATOM 1360 O O . GLU A 1 166 ? -10.572 -7.811 17.789 1.00 91.75 166 GLU A O 1
ATOM 1365 N N . LYS A 1 167 ? -8.379 -7.391 17.598 1.00 90.06 167 LYS A N 1
ATOM 1366 C CA . LYS A 1 167 ? -8.089 -7.516 19.042 1.00 90.06 167 LYS A CA 1
ATOM 1367 C C . LYS A 1 167 ? -8.878 -6.533 19.904 1.00 90.06 167 LYS A C 1
ATOM 1369 O O . LYS A 1 167 ? -9.277 -6.864 21.027 1.00 90.06 167 LYS A O 1
ATOM 1374 N N . VAL A 1 168 ? -9.075 -5.305 19.427 1.00 87.88 168 VAL A N 1
ATOM 1375 C CA . VAL A 1 168 ? -9.916 -4.326 20.126 1.00 87.88 168 VAL A CA 1
ATOM 1376 C C . VAL A 1 168 ? -11.363 -4.793 20.128 1.00 87.88 168 VAL A C 1
ATOM 1378 O O . VAL A 1 168 ? -11.989 -4.808 21.185 1.00 87.88 168 VAL A O 1
ATOM 1381 N N . GLN A 1 169 ? -11.880 -5.200 18.970 1.00 86.38 169 GLN A N 1
ATOM 1382 C CA . GLN A 1 169 ? -13.259 -5.655 18.830 1.00 86.38 169 GLN A CA 1
ATOM 1383 C C . GLN A 1 169 ? -13.544 -6.870 19.721 1.00 86.38 169 GLN A C 1
ATOM 1385 O O . GLN A 1 169 ? -14.530 -6.875 20.455 1.00 86.38 169 GLN A O 1
ATOM 1390 N N . SER A 1 170 ? -12.646 -7.857 19.760 1.00 85.88 170 SER A N 1
ATOM 1391 C CA . SER A 1 170 ? -12.782 -9.011 20.654 1.00 85.88 170 SER A CA 1
ATOM 1392 C C . SER A 1 170 ? -12.753 -8.606 22.133 1.00 85.88 170 SER A C 1
ATOM 1394 O O . SER A 1 170 ? -13.504 -9.142 22.946 1.00 85.88 170 SER A O 1
ATOM 1396 N N . SER A 1 171 ? -11.911 -7.631 22.495 1.00 82.62 171 SER A N 1
ATOM 1397 C CA . SER A 1 171 ? -11.830 -7.114 23.869 1.00 82.62 171 SER A CA 1
ATOM 1398 C C . SER A 1 171 ? -13.119 -6.394 24.282 1.00 82.62 171 SER A C 1
ATOM 1400 O O . SER A 1 171 ? -13.574 -6.560 25.414 1.00 82.62 171 SER A O 1
ATOM 1402 N N . LEU A 1 172 ? -13.732 -5.645 23.360 1.00 78.75 172 LEU A N 1
ATOM 1403 C CA . LEU A 1 172 ? -15.027 -4.991 23.556 1.00 78.75 172 LEU A CA 1
ATOM 1404 C C . LEU A 1 172 ? -16.154 -6.008 23.762 1.00 78.75 172 LEU A C 1
ATOM 1406 O O . LEU A 1 172 ? -16.912 -5.872 24.719 1.00 78.75 172 LEU A O 1
ATOM 1410 N N . LEU A 1 173 ? -16.227 -7.054 22.934 1.00 76.31 173 LEU A N 1
ATOM 1411 C CA . LEU A 1 173 ? -17.241 -8.111 23.057 1.00 76.31 173 LEU A CA 1
ATOM 1412 C C . LEU A 1 173 ? -17.137 -8.859 24.396 1.00 76.31 173 LEU A C 1
ATOM 1414 O O . LEU A 1 173 ? -18.143 -9.109 25.062 1.00 76.31 173 LEU A O 1
ATOM 1418 N N . CYS A 1 174 ? -15.915 -9.155 24.849 1.00 71.44 174 CYS A N 1
ATOM 1419 C CA . CYS A 1 174 ? -15.682 -9.745 26.171 1.00 71.44 174 CYS A CA 1
ATOM 1420 C C . CYS A 1 174 ? -16.137 -8.830 27.319 1.00 71.44 174 CYS A C 1
ATOM 1422 O O . CYS A 1 174 ? -16.575 -9.317 28.364 1.00 71.44 174 CYS A O 1
ATOM 1424 N N . MET A 1 175 ? -16.041 -7.509 27.147 1.00 66.69 175 MET A N 1
ATOM 1425 C CA . MET A 1 175 ? -16.576 -6.554 28.115 1.00 66.69 175 MET A CA 1
ATOM 1426 C C . MET A 1 175 ? -18.096 -6.448 28.043 1.00 66.69 175 MET A C 1
ATOM 1428 O O . MET A 1 175 ? -18.720 -6.371 29.095 1.00 66.69 175 MET A O 1
ATOM 1432 N N . GLU A 1 176 ? -18.699 -6.495 26.853 1.00 60.78 176 GLU A N 1
ATOM 1433 C CA . GLU A 1 176 ? -20.154 -6.452 26.657 1.00 60.78 176 GLU A CA 1
ATOM 1434 C C . GLU A 1 176 ? -20.879 -7.549 27.452 1.00 60.78 176 GLU A C 1
ATOM 1436 O O . GLU A 1 176 ? -21.898 -7.289 28.094 1.00 60.78 176 GLU A O 1
ATOM 1441 N N . TYR A 1 177 ? -20.288 -8.747 27.528 1.00 55.72 177 TYR A N 1
ATOM 1442 C CA . TYR A 1 177 ? -20.803 -9.845 28.352 1.00 55.72 177 TYR A CA 1
ATOM 1443 C C . TYR A 1 177 ? -20.855 -9.515 29.860 1.00 55.72 177 TYR A C 1
ATOM 1445 O O . TYR A 1 177 ? -21.677 -10.077 30.584 1.00 55.72 177 TYR A O 1
ATOM 1453 N N . ARG A 1 178 ? -20.027 -8.574 30.347 1.00 56.19 178 ARG A N 1
ATOM 1454 C CA . ARG A 1 178 ? -20.045 -8.083 31.740 1.00 56.19 178 ARG A CA 1
ATOM 1455 C C . ARG A 1 178 ? -21.067 -6.973 32.004 1.00 56.19 178 ARG A C 1
ATOM 1457 O O . ARG A 1 178 ? -21.286 -6.664 33.174 1.00 56.19 178 ARG A O 1
ATOM 1464 N N . PHE A 1 179 ? -21.686 -6.363 30.989 1.00 53.69 179 PHE A N 1
ATOM 1465 C CA . PHE A 1 179 ? -22.668 -5.293 31.213 1.00 53.69 179 PHE A CA 1
ATOM 1466 C C . PHE A 1 179 ? -24.092 -5.844 31.404 1.00 53.69 179 PHE A C 1
ATOM 1468 O O . PHE A 1 179 ? -24.481 -6.809 30.736 1.00 53.69 179 PHE A O 1
ATOM 1475 N N . PRO A 1 180 ? -24.906 -5.232 32.285 1.00 50.25 180 PRO A N 1
ATOM 1476 C CA . PRO A 1 180 ? -26.308 -5.602 32.452 1.00 50.25 180 PRO A CA 1
ATOM 1477 C C . PRO A 1 180 ? -27.116 -5.391 31.151 1.00 50.25 180 PRO A C 1
ATOM 1479 O O . PRO A 1 180 ? -26.758 -4.543 30.329 1.00 50.25 180 PRO A O 1
ATOM 1482 N N . PRO A 1 181 ? -28.196 -6.168 30.941 1.00 55.41 181 PRO A N 1
ATOM 1483 C CA . PRO A 1 181 ? -28.928 -6.254 29.671 1.00 55.41 181 PRO A CA 1
ATOM 1484 C C . PRO A 1 181 ? -29.521 -4.929 29.154 1.00 55.41 181 PRO A C 1
ATOM 1486 O O . PRO A 1 181 ? -29.704 -4.797 27.946 1.00 55.41 181 PRO A O 1
ATOM 1489 N N . ASP A 1 182 ? -29.723 -3.922 30.007 1.00 56.34 182 ASP A N 1
ATOM 1490 C CA . ASP A 1 182 ? -30.308 -2.625 29.617 1.00 56.34 182 ASP A CA 1
ATOM 1491 C C . ASP A 1 182 ? -29.426 -1.775 28.680 1.00 56.34 182 ASP A C 1
ATOM 1493 O O . ASP A 1 182 ? -29.933 -0.909 27.971 1.00 56.34 182 ASP A O 1
ATOM 1497 N N . LEU A 1 183 ? -28.110 -2.021 28.620 1.00 51.78 183 LEU A N 1
ATOM 1498 C CA . LEU A 1 183 ? -27.187 -1.337 27.692 1.00 51.78 183 LEU A CA 1
ATOM 1499 C C . LEU A 1 183 ? -26.898 -2.130 26.407 1.00 51.78 183 LEU A C 1
ATOM 1501 O O . LEU A 1 183 ? -26.229 -1.626 25.506 1.00 51.78 183 LEU A O 1
ATOM 1505 N N . ARG A 1 184 ? -27.415 -3.358 26.315 1.00 52.31 184 ARG A N 1
ATOM 1506 C CA . ARG A 1 184 ? -27.079 -4.357 25.286 1.00 52.31 184 ARG A CA 1
ATOM 1507 C C . ARG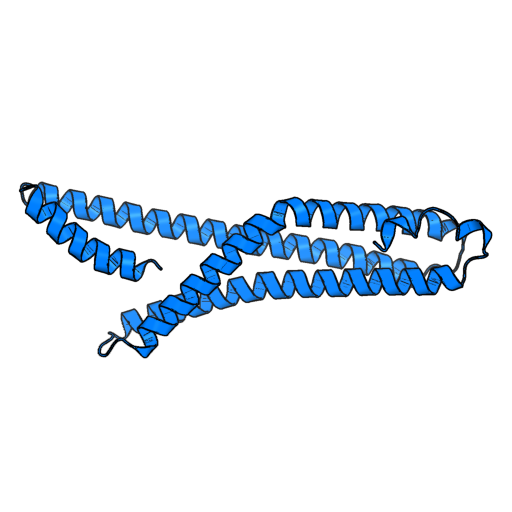 A 1 184 ? -27.852 -4.164 23.966 1.00 52.31 184 ARG A C 1
ATOM 1509 O O . ARG A 1 184 ? -27.657 -4.903 23.009 1.00 52.31 184 ARG A O 1
ATOM 1516 N N . GLY A 1 185 ? -28.781 -3.204 23.925 1.00 48.62 185 GLY A N 1
ATOM 1517 C CA . GLY A 1 185 ? -29.927 -3.251 23.012 1.00 48.62 185 GLY A CA 1
ATOM 1518 C C . GLY A 1 185 ? -29.759 -2.677 21.604 1.00 48.62 185 GLY A C 1
ATOM 1519 O O . GLY A 1 185 ? -30.354 -3.227 20.683 1.00 48.62 185 GLY A O 1
ATOM 1520 N N . THR A 1 186 ? -29.019 -1.584 21.389 1.00 46.28 186 THR A N 1
ATOM 1521 C CA . THR A 1 186 ? -29.295 -0.781 20.171 1.00 46.28 186 THR A CA 1
ATOM 1522 C C . THR A 1 186 ? -28.113 -0.194 19.410 1.00 46.28 186 THR A C 1
ATOM 1524 O O . THR A 1 186 ? -28.328 0.211 18.277 1.00 46.28 186 THR A O 1
ATOM 1527 N N . LYS A 1 187 ? -26.880 -0.168 19.937 1.00 47.75 187 LYS A N 1
ATOM 1528 C CA . LYS A 1 187 ? -25.753 0.482 19.224 1.00 47.75 187 LYS A CA 1
ATOM 1529 C C . LYS A 1 187 ? -24.597 -0.422 18.792 1.00 47.75 187 LYS A C 1
ATOM 1531 O O . LYS A 1 187 ? -23.802 -0.001 17.967 1.00 47.75 187 LYS A O 1
ATOM 1536 N N . LEU A 1 188 ? -24.503 -1.657 19.290 1.00 46.22 188 LEU A N 1
ATOM 1537 C CA . LEU A 1 188 ? -23.394 -2.565 18.947 1.00 46.22 188 LEU A CA 1
ATOM 1538 C C . LEU A 1 188 ? -23.672 -3.474 17.741 1.00 46.22 188 LEU A C 1
ATOM 1540 O O . LEU A 1 188 ? -22.731 -3.894 17.069 1.00 46.22 188 LEU A O 1
ATOM 1544 N N . LYS A 1 189 ? -24.945 -3.701 17.391 1.00 41.72 189 LYS A N 1
ATOM 1545 C CA . LYS A 1 189 ? -25.312 -4.464 16.184 1.00 41.72 189 LYS A CA 1
ATOM 1546 C C . LYS A 1 189 ? -24.946 -3.756 14.878 1.00 41.72 189 LYS A C 1
ATOM 1548 O O . LYS A 1 189 ? -24.617 -4.441 13.925 1.00 41.72 189 LYS A O 1
ATOM 1553 N N . GLU A 1 190 ? -24.932 -2.424 14.844 1.00 44.34 190 GLU A N 1
ATOM 1554 C CA . GLU A 1 190 ? -24.493 -1.667 13.658 1.00 44.34 190 GLU A CA 1
ATOM 1555 C C . GLU A 1 190 ? -22.964 -1.620 13.497 1.00 44.34 190 GLU A C 1
ATOM 1557 O O . GLU A 1 190 ? -22.471 -1.232 12.446 1.00 44.34 190 GLU A O 1
ATOM 1562 N N . VAL A 1 191 ? -22.200 -2.014 14.523 1.00 46.34 191 VAL A N 1
ATOM 1563 C CA . VAL A 1 191 ? -20.731 -1.902 14.543 1.00 46.34 191 VAL A CA 1
ATOM 1564 C C . VAL A 1 191 ? -20.036 -3.226 14.184 1.00 46.34 191 VAL A C 1
ATOM 1566 O O . VAL A 1 191 ? -18.857 -3.216 13.843 1.00 46.34 191 VAL A O 1
ATOM 1569 N N . CYS A 1 192 ? -20.752 -4.359 14.232 1.00 40.12 192 CYS A N 1
ATOM 1570 C CA . CYS A 1 192 ? -20.217 -5.697 13.928 1.00 40.12 192 CYS A CA 1
ATOM 1571 C C . CYS A 1 192 ? -20.611 -6.258 12.543 1.00 40.12 192 CYS A C 1
ATOM 1573 O O . CYS A 1 192 ? -20.299 -7.416 12.265 1.00 40.12 192 CYS A O 1
ATOM 1575 N N . THR A 1 193 ? -21.275 -5.469 11.696 1.00 37.72 193 THR A N 1
ATOM 1576 C CA . THR A 1 193 ? -21.531 -5.762 10.267 1.00 37.72 193 THR A CA 1
ATOM 1577 C C . THR A 1 193 ? -20.742 -4.805 9.397 1.00 37.72 193 THR A C 1
ATOM 1579 O O . THR A 1 193 ? -20.205 -5.270 8.371 1.00 37.72 193 THR A O 1
#

Foldseek 3Di:
DCVCVVVVVVVVLVVVCVVPVDDPVVSVVVVVVVVVVSVVVVVVVLVVLVVLLVVLLVVLVVLLVLLVVLLVVLVPDPDPPVVVVSVVSLVVSVVVVVVCCVVCVVVLVVLLVVLVVLLVVLVVCVPPPPDDDPVRVVVSVVSNVSSVVSNCSNVVSVVSSVVSNVVSVVSVVVVLVVDDPVVNPDDVVVVPD

Sequence (193 aa):
MFSIASLRSHELRKEFFKKFKFPPQLSSFCSMVLLMSEVSFNFIIILSFSAFAIYYSLICKVIRLLFGYLIDRFRRQILIKENRNLLITYEEIAKSMRNIDKELSFPTFAIIIVNMVGLFWGGYRLAFRNYMSPKHMVSIVSSGSCYLMFQLLIMISACMTNEMAEKVQSSLLCMEYRFPPDLRGTKLKEVCT